Protein AF-A0A9C7Q315-F1 (afdb_monomer)

pLDDT: mean 71.83, std 25.6, range [23.14, 97.81]

Solvent-accessible surface area (backbone atoms only — not comparable to full-atom values): 19894 Å² total; per-residue (Å²): 140,85,83,85,82,83,85,88,81,89,79,89,80,84,90,80,88,84,82,83,90,82,90,81,81,88,80,91,87,87,81,89,87,86,82,91,87,84,87,80,92,77,86,82,84,85,83,89,80,77,95,71,74,85,73,77,80,81,62,91,74,61,76,76,52,57,70,55,80,81,82,86,52,66,70,62,51,31,54,49,42,17,53,48,45,19,49,50,46,38,67,81,42,75,76,52,78,62,36,54,53,52,9,46,51,53,23,54,50,47,51,55,40,49,74,73,65,51,40,34,48,63,55,38,30,55,54,39,16,62,68,36,63,83,56,90,39,90,90,68,86,55,53,37,54,58,53,22,48,49,53,50,50,53,53,48,51,52,50,54,56,66,59,42,78,82,49,86,87,76,79,90,61,81,78,67,78,60,77,58,50,75,65,40,50,50,52,41,54,52,21,71,73,39,75,66,47,31,52,54,48,49,36,32,44,60,70,59,54,48,55,70,36,42,54,37,44,42,54,40,46,74,55,24,35,42,78,38,81,91,76,75,42,80,40,78,75,68,45,52,74,64,63,47,50,53,45,66,74,65,35,98,76,65,44,47,71,85,36,68,62,38,36,49,54,49,59,70,70,44,75,84,51,66,68,62,44,46,53,47,50,53,49,49,21,66,57,63,33,56,69,52,46,51,47,38,62,75,74,59,42,58,70,54,55,43,40,47,53,53,43,47,38,56,53,63,72,53,77,81,89,126

Organism: NCBI:txid83374

Mean predicted aligned error: 19.43 Å

Foldseek 3Di:
DDDDDDDDDDDDDDDDDDDDDDDDDDDDDDDDDDDDDDDDDDDDDDDDDDPDDDDPPPPVPLLAFDFADQDPDLVVQLVVQLVVQQVVLCVVDPRDPLSNVLSNQLSVQLVVCSVVVNGTLVSQLVSQLVSCQPRDCPPSPDHSSRSSVVSSVVSVVVVVVVVCVVPDDDDPDPPQQDLDAPVLLVLLVVLLPDPVSVLVVLLCLLSVVDDQNSLLSNVLVLQQWDQPNVVSDTDRDPHDPVNVVLCVVQDPRSRQQPDPSNVVVLLVPADPDPVLVVVLLVSLCVSNPVVVSVVCVVVVVSSNVSSSSSSRSSCVSSDPDD

Radius of gyration: 27.09 Å; Cα contacts (8 Å, |Δi|>4): 263; chains: 1; bounding box: 62×69×70 Å

Nearest PDB structures (foldseek):
  8s5n-assembly1_M  TM=1.994E-01  e=1.932E+00  Homo sapiens
  8s52-assembly1_M  TM=1.895E-01  e=3.868E+00  Homo sapiens

Structure (mmCIF, N/CA/C/O backbone):
data_AF-A0A9C7Q315-F1
#
_entry.id   AF-A0A9C7Q315-F1
#
loop_
_atom_site.group_PDB
_atom_site.id
_atom_site.type_symbol
_atom_site.label_atom_id
_atom_site.label_alt_id
_atom_site.label_comp_id
_atom_site.label_asym_id
_atom_site.label_entity_id
_atom_site.label_seq_id
_atom_site.pdbx_PDB_ins_code
_atom_site.Cartn_x
_atom_site.Cartn_y
_atom_site.Cartn_z
_atom_site.occupancy
_atom_site.B_iso_or_equiv
_atom_site.auth_seq_id
_atom_site.auth_comp_id
_atom_site.auth_asym_id
_atom_site.auth_atom_id
_atom_site.pdbx_PDB_model_num
ATOM 1 N N . MET A 1 1 ? 5.007 7.106 -38.357 1.00 38.69 1 MET A N 1
ATOM 2 C CA . MET A 1 1 ? 5.320 5.682 -38.604 1.00 38.69 1 MET A CA 1
ATOM 3 C C . MET A 1 1 ? 6.782 5.544 -38.998 1.00 38.69 1 MET A C 1
ATOM 5 O O . MET A 1 1 ? 7.132 6.005 -40.080 1.00 38.69 1 MET A O 1
ATOM 9 N N . PRO A 1 2 ? 7.619 4.905 -38.172 1.00 28.80 2 PRO A N 1
ATOM 10 C CA . PRO A 1 2 ? 8.829 4.269 -38.668 1.00 28.80 2 PRO A CA 1
ATOM 11 C C . PRO A 1 2 ? 8.843 2.762 -38.378 1.00 28.80 2 PRO A C 1
ATOM 13 O O . PRO A 1 2 ? 8.383 2.282 -37.347 1.00 28.80 2 PRO A O 1
ATOM 16 N N . ARG A 1 3 ? 9.356 2.040 -39.373 1.00 25.14 3 ARG A N 1
ATOM 17 C CA . ARG A 1 3 ? 9.597 0.599 -39.428 1.00 25.14 3 ARG A CA 1
ATOM 18 C C . ARG A 1 3 ? 10.841 0.245 -38.614 1.00 25.14 3 ARG A C 1
ATOM 20 O O . ARG A 1 3 ? 11.873 0.889 -38.785 1.00 25.14 3 ARG A O 1
ATOM 27 N N . TRP A 1 4 ? 10.765 -0.821 -37.826 1.00 27.67 4 TRP A N 1
ATOM 28 C CA . TRP A 1 4 ? 11.938 -1.475 -37.251 1.00 27.67 4 TRP A CA 1
ATOM 29 C C . TRP A 1 4 ? 12.607 -2.357 -38.311 1.00 27.67 4 TRP A C 1
ATOM 31 O O . TRP A 1 4 ? 11.950 -3.165 -38.968 1.00 27.67 4 TRP A O 1
ATOM 41 N N . VAL A 1 5 ? 13.912 -2.163 -38.500 1.00 27.00 5 VAL A N 1
ATOM 42 C CA . VAL A 1 5 ? 14.776 -2.991 -39.348 1.00 27.00 5 VAL A CA 1
ATOM 43 C C . VAL A 1 5 ? 15.348 -4.102 -38.471 1.00 27.00 5 VAL A C 1
ATOM 45 O O . VAL A 1 5 ? 16.019 -3.823 -37.481 1.00 27.00 5 VAL A O 1
ATOM 48 N N . ALA A 1 6 ? 15.055 -5.353 -38.827 1.00 27.64 6 ALA A N 1
ATOM 49 C CA . ALA A 1 6 ? 15.580 -6.541 -38.166 1.00 27.64 6 ALA A CA 1
ATOM 50 C C . ALA A 1 6 ? 17.041 -6.787 -38.573 1.00 27.64 6 ALA A C 1
ATOM 52 O O . ALA A 1 6 ? 17.376 -6.786 -39.759 1.00 27.64 6 ALA A O 1
ATOM 53 N N . TRP A 1 7 ? 17.897 -7.023 -37.581 1.00 24.62 7 TRP A N 1
ATOM 54 C CA . TRP A 1 7 ? 19.261 -7.503 -37.770 1.00 24.62 7 TRP A CA 1
ATOM 55 C C . TRP A 1 7 ? 19.227 -9.038 -37.787 1.00 24.62 7 TRP A C 1
ATOM 57 O O . TRP A 1 7 ? 18.768 -9.657 -36.829 1.00 24.62 7 TRP A O 1
ATOM 67 N N . ILE A 1 8 ? 19.649 -9.648 -38.898 1.00 31.45 8 ILE A N 1
ATOM 68 C CA . ILE A 1 8 ? 19.722 -11.104 -39.082 1.00 31.45 8 ILE A CA 1
ATOM 69 C C . ILE A 1 8 ? 21.163 -11.540 -38.808 1.00 31.45 8 ILE A C 1
ATOM 71 O O . ILE A 1 8 ? 22.070 -11.173 -39.550 1.00 31.45 8 ILE A O 1
ATOM 75 N N . GLY A 1 9 ? 21.355 -12.354 -37.771 1.00 26.44 9 GLY A N 1
ATOM 76 C CA . GLY A 1 9 ? 22.552 -13.163 -37.555 1.00 26.44 9 GLY A CA 1
ATOM 77 C C . GLY A 1 9 ? 22.128 -14.625 -37.448 1.00 26.44 9 GLY A C 1
ATOM 78 O O . GLY A 1 9 ? 21.414 -14.991 -36.521 1.00 26.44 9 GLY A O 1
ATOM 79 N N . GLY A 1 10 ? 22.490 -15.419 -38.456 1.00 25.53 10 GLY A N 1
ATOM 80 C CA . GLY A 1 10 ? 22.048 -16.797 -38.647 1.00 25.53 10 GLY A CA 1
ATOM 81 C C . GLY A 1 10 ? 22.701 -17.818 -37.714 1.00 25.53 10 GLY A C 1
ATOM 82 O O . GLY A 1 10 ? 23.835 -17.659 -37.268 1.00 25.53 10 GLY A O 1
ATOM 83 N N . GLY A 1 11 ? 21.962 -18.902 -37.493 1.00 25.53 11 GLY A N 1
ATOM 84 C CA . GLY A 1 11 ? 22.386 -20.105 -36.788 1.00 25.53 11 GLY A CA 1
ATOM 85 C C . GLY A 1 11 ? 21.267 -21.139 -36.865 1.00 25.53 11 GLY A C 1
ATOM 86 O O . GLY A 1 11 ? 20.425 -21.219 -35.979 1.00 25.53 11 GLY A O 1
ATOM 87 N N . GLU A 1 12 ? 21.210 -21.855 -37.985 1.00 30.31 12 GLU A N 1
ATOM 88 C CA . GLU A 1 12 ? 20.257 -22.929 -38.264 1.00 30.31 12 GLU A CA 1
ATOM 89 C C . GLU A 1 12 ? 20.354 -24.050 -37.220 1.00 30.31 12 GLU A C 1
ATOM 91 O O . GLU A 1 12 ? 21.455 -24.500 -36.924 1.00 30.31 12 GLU A O 1
ATOM 96 N N . ASN A 1 13 ? 19.213 -24.547 -36.725 1.00 29.19 13 ASN A N 1
ATOM 97 C CA . ASN A 1 13 ? 19.039 -25.945 -36.313 1.00 29.19 13 ASN A CA 1
ATOM 98 C C . ASN A 1 13 ? 17.548 -26.338 -36.308 1.00 29.19 13 ASN A C 1
ATOM 100 O O . ASN A 1 13 ? 16.808 -26.127 -35.354 1.00 29.19 13 ASN A O 1
ATOM 104 N N . VAL A 1 14 ? 17.133 -26.864 -37.461 1.00 28.25 14 VAL A N 1
ATOM 105 C CA . VAL A 1 14 ? 16.254 -28.022 -37.710 1.00 28.25 14 VAL A CA 1
ATOM 106 C C . VAL A 1 14 ? 15.243 -28.432 -36.620 1.00 28.25 14 VAL A C 1
ATOM 108 O O . VAL A 1 14 ? 15.578 -28.962 -35.565 1.00 28.25 14 VAL A O 1
ATOM 111 N N . TRP A 1 15 ? 13.968 -28.335 -37.001 1.00 24.30 15 TRP A N 1
ATOM 112 C CA . TRP A 1 15 ? 12.784 -28.890 -36.343 1.00 24.30 15 TRP A CA 1
ATOM 113 C C . TRP A 1 15 ? 12.769 -30.428 -36.275 1.00 24.30 15 TRP A C 1
ATOM 115 O O . TRP A 1 15 ? 12.943 -31.090 -37.298 1.00 24.30 15 TRP A O 1
ATOM 125 N N . LYS A 1 16 ? 12.381 -30.987 -35.117 1.00 27.92 16 LYS A N 1
ATOM 126 C CA . LYS A 1 16 ? 11.634 -32.259 -35.007 1.00 27.92 16 LYS A CA 1
ATOM 127 C C . LYS A 1 16 ? 10.695 -32.241 -33.787 1.00 27.92 16 LYS A C 1
ATOM 129 O O . LYS A 1 16 ? 11.193 -32.127 -32.671 1.00 27.92 16 LYS A O 1
ATOM 134 N N . PRO A 1 17 ? 9.373 -32.428 -33.952 1.00 27.03 17 PRO A N 1
ATOM 135 C CA . PRO A 1 17 ? 8.488 -32.801 -32.856 1.00 27.03 17 PRO A CA 1
ATOM 136 C C . PRO A 1 17 ? 8.429 -34.332 -32.722 1.00 27.03 17 PRO A C 1
ATOM 138 O O . PRO A 1 17 ? 8.252 -35.045 -33.709 1.00 27.03 17 PRO A O 1
ATOM 141 N N . LEU A 1 18 ? 8.545 -34.843 -31.496 1.00 27.86 18 LEU A N 1
ATOM 142 C CA . LEU A 1 18 ? 8.201 -36.224 -31.154 1.00 27.86 18 LEU A CA 1
ATOM 143 C C . LEU A 1 18 ? 6.909 -36.219 -30.331 1.00 27.86 18 LEU A C 1
ATOM 145 O O . LEU A 1 18 ? 6.928 -35.998 -29.125 1.00 27.86 18 LEU A O 1
ATOM 149 N N . CYS A 1 19 ? 5.790 -36.505 -30.994 1.00 29.34 19 CYS A N 1
ATOM 150 C CA . CYS A 1 19 ? 4.693 -37.246 -30.373 1.00 29.34 19 CYS A CA 1
ATOM 151 C C . CYS A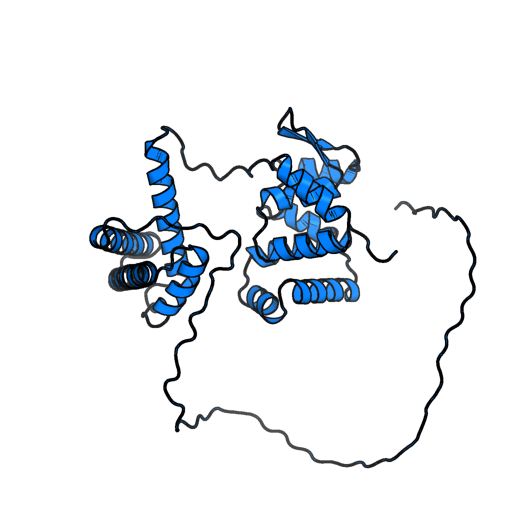 1 19 ? 4.923 -38.744 -30.616 1.00 29.34 19 CYS A C 1
ATOM 153 O O . CYS A 1 19 ? 5.451 -39.119 -31.667 1.00 29.34 19 CYS A O 1
ATOM 155 N N . PRO A 1 20 ? 4.372 -39.603 -29.749 1.00 33.69 20 PRO A N 1
ATOM 156 C CA . PRO A 1 20 ? 3.657 -40.753 -30.266 1.00 33.69 20 PRO A CA 1
ATOM 157 C C . PRO A 1 20 ? 2.197 -40.765 -29.817 1.00 33.69 20 PRO A C 1
ATOM 159 O O . PRO A 1 20 ? 1.829 -40.461 -28.685 1.00 33.69 20 PRO A O 1
ATOM 162 N N . LEU A 1 21 ? 1.391 -41.137 -30.803 1.00 29.50 21 LEU A N 1
ATOM 163 C CA . LEU A 1 21 ? -0.019 -41.477 -30.770 1.00 29.50 21 LEU A CA 1
ATOM 164 C C . LEU A 1 21 ? -0.350 -42.541 -29.715 1.00 29.50 21 LEU A C 1
ATOM 166 O O . LEU A 1 21 ? 0.406 -43.486 -29.505 1.00 29.50 21 LEU A O 1
ATOM 170 N N . GLY A 1 22 ? -1.568 -42.447 -29.186 1.00 24.98 22 GLY A N 1
ATOM 171 C CA . GLY A 1 22 ? -2.233 -43.499 -28.423 1.00 24.98 22 GLY A CA 1
ATOM 172 C C . GLY A 1 22 ? -3.749 -43.331 -28.463 1.00 24.98 22 GLY A C 1
ATOM 173 O O . GLY A 1 22 ? -4.378 -43.079 -27.444 1.00 24.98 22 GLY A O 1
ATOM 174 N N . ASN A 1 23 ? -4.327 -43.420 -29.663 1.00 27.55 23 ASN A N 1
ATOM 175 C CA . ASN A 1 23 ? -5.770 -43.518 -29.887 1.00 27.55 23 ASN A CA 1
ATOM 176 C C . ASN A 1 23 ? -6.312 -44.837 -29.305 1.00 27.55 23 ASN A C 1
ATOM 178 O O . ASN A 1 23 ? -5.834 -45.905 -29.678 1.00 27.55 23 ASN A O 1
ATOM 182 N N . SER A 1 24 ? -7.396 -44.783 -28.529 1.00 28.92 24 SER A N 1
ATOM 183 C CA . SER A 1 24 ? -8.399 -45.852 -28.530 1.00 28.92 24 SER A CA 1
ATOM 184 C C . SER A 1 24 ? -9.805 -45.275 -28.395 1.00 28.92 24 SER A C 1
ATOM 186 O O . SER A 1 24 ? -10.059 -44.314 -27.677 1.00 28.92 24 SER A O 1
ATOM 188 N N . GLN A 1 25 ? -10.699 -45.860 -29.179 1.00 29.91 25 GLN A N 1
ATOM 189 C CA . GLN A 1 25 ? -12.007 -45.376 -29.576 1.00 29.91 25 GLN A CA 1
ATOM 190 C C . GLN A 1 25 ? -13.149 -45.681 -28.588 1.00 29.91 25 GLN A C 1
ATOM 192 O O . GLN A 1 25 ? -13.173 -46.727 -27.956 1.00 29.91 25 GLN A O 1
ATOM 197 N N . ARG A 1 26 ? -14.174 -44.813 -28.676 1.00 27.69 26 ARG A N 1
ATOM 198 C CA . ARG A 1 26 ? -15.640 -45.065 -28.665 1.00 27.69 26 ARG A CA 1
ATOM 199 C C . ARG A 1 26 ? -16.298 -45.728 -27.442 1.00 27.69 26 ARG A C 1
ATOM 201 O O . ARG A 1 26 ? -16.206 -46.929 -27.241 1.00 27.69 26 ARG A O 1
ATOM 208 N N . SER A 1 27 ? -17.279 -45.022 -26.873 1.00 26.84 27 SER A N 1
ATOM 209 C CA . SER A 1 27 ? -18.726 -45.197 -27.170 1.00 26.84 27 SER A CA 1
ATOM 210 C C . SER A 1 27 ? -19.550 -44.171 -26.365 1.00 26.84 27 SER A C 1
ATOM 212 O O . SER A 1 27 ? -19.348 -43.992 -25.175 1.00 26.84 27 SER A O 1
ATOM 214 N N . LYS A 1 28 ? -20.264 -43.249 -27.026 1.00 29.39 28 LYS A N 1
ATOM 215 C CA . LYS A 1 28 ? -21.731 -43.242 -27.215 1.00 29.39 28 LYS A CA 1
ATOM 216 C C . LYS A 1 28 ? -22.549 -43.691 -25.993 1.00 29.39 28 LYS A C 1
ATOM 218 O O . LYS A 1 28 ? -22.773 -44.881 -25.833 1.00 29.39 28 LYS A O 1
ATOM 223 N N . LEU A 1 29 ? -23.161 -42.725 -25.303 1.00 28.03 29 LEU A N 1
ATOM 224 C CA . LEU A 1 29 ? -24.571 -42.785 -24.900 1.00 28.03 29 LEU A CA 1
ATOM 225 C C . LEU A 1 29 ? -25.125 -41.364 -24.719 1.00 28.03 29 LEU A C 1
ATOM 227 O O . LEU A 1 29 ? -24.545 -40.510 -24.060 1.00 28.03 29 LEU A O 1
ATOM 231 N N . SER A 1 30 ? -26.240 -41.129 -25.399 1.00 25.09 30 SER A N 1
ATOM 232 C CA . SER A 1 30 ? -27.069 -39.930 -25.379 1.00 25.09 30 SER A CA 1
ATOM 233 C C . SER A 1 30 ? -28.302 -40.242 -24.535 1.00 25.09 30 SER A C 1
ATOM 235 O O . SER A 1 30 ? -28.851 -41.332 -24.694 1.00 25.09 30 SER A O 1
ATOM 237 N N . ARG A 1 31 ? -28.767 -39.290 -23.714 1.00 28.80 31 ARG A N 1
ATOM 238 C CA . ARG A 1 31 ? -30.103 -38.654 -23.793 1.00 28.80 31 ARG A CA 1
ATOM 239 C C . ARG A 1 31 ? -30.535 -38.047 -22.446 1.00 28.80 31 ARG A C 1
ATOM 241 O O . ARG A 1 31 ? -30.593 -38.743 -21.448 1.00 28.80 31 ARG A O 1
ATOM 248 N N . HIS A 1 32 ? -30.930 -36.772 -22.536 1.00 24.61 32 HIS A N 1
ATOM 249 C CA . HIS A 1 32 ? -32.115 -36.131 -21.942 1.00 24.61 32 HIS A CA 1
ATOM 250 C C . HIS A 1 32 ? -32.355 -36.249 -20.426 1.00 24.61 32 HIS A C 1
ATOM 252 O O . HIS A 1 32 ? -32.760 -37.303 -19.957 1.00 24.61 32 HIS A O 1
ATOM 258 N N . PHE A 1 33 ? -32.363 -35.109 -19.721 1.00 23.14 33 PHE A N 1
ATOM 259 C CA . PHE A 1 33 ? -33.624 -34.554 -19.205 1.00 23.14 33 PHE A CA 1
ATOM 260 C C . PHE A 1 33 ? -33.505 -33.067 -18.833 1.00 23.14 33 PHE A C 1
ATOM 262 O O . PHE A 1 33 ? -32.448 -32.566 -18.467 1.00 23.14 33 PHE A O 1
ATOM 269 N N . VAL A 1 34 ? -34.634 -32.389 -19.013 1.00 24.88 34 VAL A N 1
ATOM 270 C CA . VAL A 1 34 ? -34.928 -30.957 -18.899 1.00 24.88 34 VAL A CA 1
ATOM 271 C C . VAL A 1 34 ? -35.244 -30.600 -17.442 1.00 24.88 34 VAL A C 1
ATOM 273 O O . VAL A 1 34 ? -35.811 -31.434 -16.740 1.00 24.88 34 VAL A O 1
ATOM 276 N N . GLY A 1 35 ? -34.979 -29.363 -17.000 1.00 23.36 35 GLY A N 1
ATOM 277 C CA . GLY A 1 35 ? -35.526 -28.890 -15.722 1.00 23.36 35 GLY A CA 1
ATOM 278 C C . GLY A 1 35 ? -35.065 -27.515 -15.242 1.00 23.36 35 GLY A C 1
ATOM 279 O O . GLY A 1 35 ? -34.239 -27.416 -14.347 1.00 23.36 35 GLY A O 1
ATOM 280 N N . PHE A 1 36 ? -35.650 -26.464 -15.813 1.00 23.50 36 PHE A N 1
ATOM 281 C CA . PHE A 1 36 ? -35.813 -25.132 -15.211 1.00 23.50 36 PHE A CA 1
ATOM 282 C C . PHE A 1 36 ? -36.375 -25.228 -13.773 1.00 23.50 36 PHE A C 1
ATOM 284 O O . PHE A 1 36 ? -37.351 -25.948 -13.589 1.00 23.50 36 PHE A O 1
ATOM 291 N N . CYS A 1 37 ? -35.874 -24.450 -12.801 1.00 23.41 37 CYS A N 1
ATOM 292 C CA . CYS A 1 37 ? -36.681 -23.429 -12.106 1.00 23.41 37 CYS A CA 1
ATOM 293 C C . CYS A 1 37 ? -35.874 -22.587 -11.100 1.00 23.41 37 CYS A C 1
ATOM 295 O O . CYS A 1 37 ? -34.851 -22.993 -10.560 1.00 23.41 37 CYS A O 1
ATOM 297 N N . SER A 1 38 ? -36.413 -21.394 -10.884 1.00 26.41 38 SER A N 1
ATOM 298 C CA . SER A 1 38 ? -35.927 -20.252 -10.124 1.00 26.41 38 SER A CA 1
ATOM 299 C C . SER A 1 38 ? -36.415 -20.261 -8.663 1.00 26.41 38 SER A C 1
ATOM 301 O O . SER A 1 38 ? -37.439 -20.861 -8.350 1.00 26.41 38 SER A O 1
ATOM 303 N N . HIS A 1 39 ? -35.732 -19.450 -7.848 1.00 27.11 39 HIS A N 1
ATOM 304 C CA . HIS A 1 39 ? -36.166 -18.783 -6.611 1.00 27.11 39 HIS A CA 1
ATOM 305 C C . HIS A 1 39 ? -36.096 -19.468 -5.228 1.00 27.11 39 HIS A C 1
ATOM 307 O O . HIS A 1 39 ? -36.729 -20.474 -4.946 1.00 27.11 39 HIS A O 1
ATOM 313 N N . ARG A 1 40 ? -35.491 -18.660 -4.334 1.00 25.33 40 ARG A N 1
ATOM 314 C CA . ARG A 1 40 ? -35.754 -18.422 -2.901 1.00 25.33 40 ARG A CA 1
ATOM 315 C C . ARG A 1 40 ? -35.144 -19.361 -1.854 1.00 25.33 40 ARG A C 1
ATOM 317 O O . ARG A 1 40 ? -35.510 -20.514 -1.699 1.00 25.33 40 ARG A O 1
ATOM 324 N N . CYS A 1 41 ? -34.271 -18.720 -1.072 1.00 25.92 41 CYS A N 1
ATOM 325 C CA . CYS A 1 41 ? -34.126 -18.762 0.380 1.00 25.92 41 CYS A CA 1
ATOM 326 C C . CYS A 1 41 ? -34.971 -19.797 1.135 1.00 25.92 41 CYS A C 1
ATOM 328 O O . CYS A 1 41 ? -36.186 -19.649 1.201 1.00 25.92 41 CYS A O 1
ATOM 330 N N . CYS A 1 42 ? -34.292 -20.693 1.852 1.00 23.92 42 CYS A N 1
ATOM 331 C CA . CYS A 1 42 ? -34.625 -21.056 3.229 1.00 23.92 42 CYS A CA 1
ATOM 332 C C . CYS A 1 42 ? -33.408 -21.729 3.884 1.00 23.92 42 CYS A C 1
ATOM 334 O O . CYS A 1 42 ? -32.893 -22.728 3.389 1.00 23.92 42 CYS A O 1
ATOM 336 N N . PHE A 1 43 ? -32.964 -21.155 5.003 1.00 24.78 43 PHE A N 1
ATOM 337 C CA . PHE A 1 43 ? -32.121 -21.811 6.004 1.00 24.78 43 PHE A CA 1
ATOM 338 C C . PHE A 1 43 ? -32.726 -23.157 6.436 1.00 24.78 43 PHE A C 1
ATOM 340 O O . PHE A 1 43 ? -33.951 -23.278 6.522 1.00 24.78 43 PHE A O 1
ATOM 347 N N . PRO A 1 44 ? -31.876 -24.078 6.908 1.00 26.91 44 PRO A N 1
ATOM 348 C CA . PRO A 1 44 ? -32.146 -24.678 8.202 1.00 26.91 44 PRO A CA 1
ATOM 349 C C . PRO A 1 44 ? -30.984 -24.442 9.171 1.00 26.91 44 PRO A C 1
ATOM 351 O O . PRO A 1 44 ? -29.828 -24.773 8.915 1.00 26.91 44 PRO A O 1
ATOM 354 N N . LEU A 1 45 ? -31.346 -23.846 10.306 1.00 29.58 45 LEU A N 1
ATOM 355 C CA . LEU A 1 45 ? -30.608 -23.882 11.562 1.00 29.58 45 LEU A CA 1
ATOM 356 C C . LEU A 1 45 ? -30.670 -25.291 12.175 1.00 29.58 45 LEU A C 1
ATOM 358 O O . LEU A 1 45 ? -31.646 -26.015 11.985 1.00 29.58 45 LEU A O 1
ATOM 362 N N . ASN A 1 46 ? -29.665 -25.562 13.013 1.00 24.95 46 ASN A N 1
ATOM 363 C CA . ASN A 1 46 ? -29.391 -26.744 13.840 1.00 24.95 46 ASN A CA 1
ATOM 364 C C . ASN A 1 46 ? -28.774 -27.950 13.108 1.00 24.95 46 ASN A C 1
ATOM 366 O O . ASN A 1 46 ? -29.337 -28.488 12.173 1.00 24.95 46 ASN A O 1
ATOM 370 N N . SER A 1 47 ? -27.645 -28.508 13.548 1.00 26.42 47 SER A N 1
ATOM 371 C CA . SER A 1 47 ? -27.127 -28.551 14.920 1.00 26.42 47 SER A CA 1
ATOM 372 C C . SER A 1 47 ? -25.672 -29.035 14.949 1.00 26.42 47 SER A C 1
ATOM 374 O O . SER A 1 47 ? -25.283 -29.897 14.170 1.00 26.42 47 SER A O 1
ATOM 376 N N . GLY A 1 48 ? -24.904 -28.504 15.905 1.00 27.84 48 GLY A N 1
ATOM 377 C CA . GLY A 1 48 ? -23.728 -29.170 16.461 1.00 27.84 48 GLY A CA 1
ATOM 378 C C . GLY A 1 48 ? -22.421 -29.005 15.692 1.00 27.84 48 GLY A C 1
ATOM 379 O O . GLY A 1 48 ? -21.953 -29.948 15.065 1.00 27.84 48 GLY A O 1
ATOM 380 N N . LEU A 1 49 ? -21.737 -27.871 15.873 1.00 25.67 49 LEU A N 1
ATOM 381 C CA . LEU A 1 49 ? -20.278 -27.903 15.844 1.00 25.67 49 LEU A CA 1
ATOM 382 C C . LEU A 1 49 ? -19.688 -27.069 16.981 1.00 25.67 49 LEU A C 1
ATOM 384 O O . LEU A 1 49 ? -19.823 -25.853 17.065 1.00 25.67 49 LEU A O 1
ATOM 388 N N . VAL A 1 50 ? -19.090 -27.833 17.885 1.00 27.36 50 VAL A N 1
ATOM 389 C CA . VAL A 1 50 ? -18.229 -27.490 19.009 1.00 27.36 50 VAL A CA 1
ATOM 390 C C . VAL A 1 50 ? -17.430 -26.202 18.791 1.00 27.36 50 VAL A C 1
ATOM 392 O O . VAL A 1 50 ? -16.750 -26.030 17.782 1.00 27.36 50 VAL A O 1
ATOM 395 N N . ILE A 1 51 ? -17.467 -25.346 1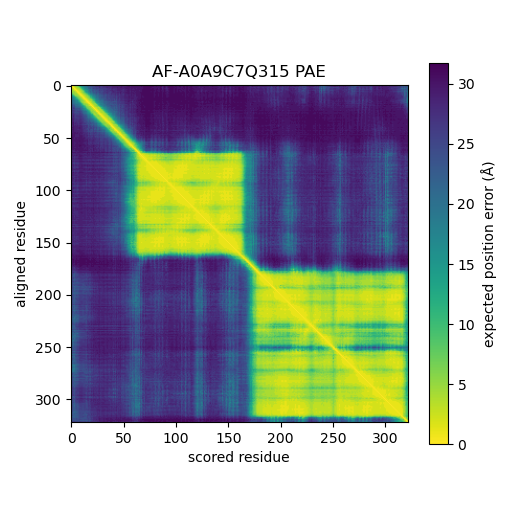9.815 1.00 32.84 51 ILE A N 1
ATOM 396 C CA . ILE A 1 51 ? -16.595 -24.191 20.041 1.00 32.84 51 ILE A CA 1
ATOM 397 C C . ILE A 1 51 ? -15.134 -24.666 19.979 1.00 32.84 51 ILE A C 1
ATOM 399 O O . ILE A 1 51 ? -14.571 -25.157 20.956 1.00 32.84 51 ILE A O 1
ATOM 403 N N . GLY A 1 52 ? -14.529 -24.563 18.799 1.00 24.62 52 GLY A N 1
ATOM 404 C CA . GLY A 1 52 ? -13.144 -24.926 18.533 1.00 24.62 52 GLY A CA 1
ATOM 405 C C . GLY A 1 52 ? -12.328 -23.680 18.228 1.00 24.62 52 GLY A C 1
ATOM 406 O O . GLY A 1 52 ? -12.383 -23.182 17.114 1.00 24.62 52 GLY A O 1
ATOM 407 N N . ARG A 1 53 ? -11.606 -23.189 19.245 1.00 28.58 53 ARG A N 1
ATOM 408 C CA . ARG A 1 53 ? -10.442 -22.277 19.205 1.00 28.58 53 ARG A CA 1
ATOM 409 C C . ARG A 1 53 ? -10.368 -21.337 17.989 1.00 28.58 53 ARG A C 1
ATOM 411 O O . ARG A 1 53 ? -9.924 -21.749 16.920 1.00 28.58 53 A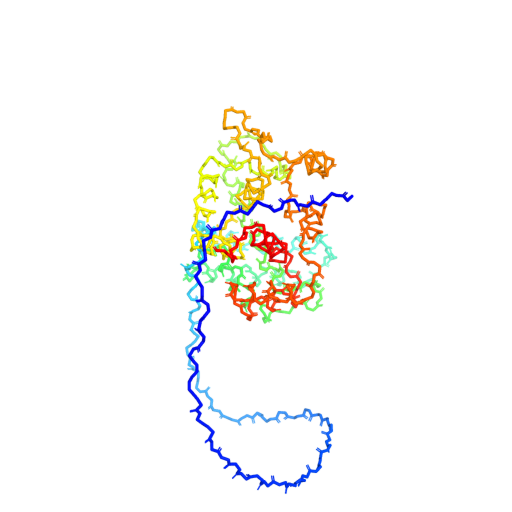RG A O 1
ATOM 418 N N . ARG A 1 54 ? -10.658 -20.043 18.210 1.00 31.59 54 ARG A N 1
ATOM 419 C CA . ARG A 1 54 ? -10.205 -18.945 17.334 1.00 31.59 54 ARG A CA 1
ATOM 420 C C . ARG A 1 54 ? -8.728 -19.183 17.005 1.00 31.59 54 ARG A C 1
ATOM 422 O O . ARG A 1 54 ? -7.880 -19.099 17.895 1.00 31.59 54 ARG A O 1
ATOM 429 N N . LYS A 1 55 ? -8.426 -19.557 15.759 1.00 28.44 55 LYS A N 1
ATOM 430 C CA . LYS A 1 55 ? -7.051 -19.557 15.263 1.00 28.44 55 LYS A CA 1
ATOM 431 C C . LYS A 1 55 ? -6.589 -18.109 15.357 1.00 28.44 55 LYS A C 1
ATOM 433 O O . LYS A 1 55 ? -7.193 -17.247 14.730 1.00 28.44 55 LYS A O 1
ATOM 438 N N . LYS A 1 56 ? -5.579 -17.854 16.192 1.00 32.34 56 LYS A N 1
ATOM 439 C CA . LYS A 1 56 ? -4.834 -16.596 16.161 1.00 32.34 56 LYS A CA 1
ATOM 440 C C . LYS A 1 56 ? -4.383 -16.399 14.717 1.00 32.34 56 LYS A C 1
ATOM 442 O O . LYS A 1 56 ? -3.673 -17.262 14.195 1.00 32.34 56 LYS A O 1
ATOM 447 N N . PHE A 1 57 ? -4.848 -15.337 14.071 1.00 32.16 57 PHE A N 1
ATOM 448 C CA . PHE A 1 57 ? -4.199 -14.865 12.861 1.00 32.16 57 PHE A CA 1
ATOM 449 C C . PHE A 1 57 ? -2.820 -14.402 13.311 1.00 32.16 57 PHE A C 1
ATOM 451 O O . PHE A 1 57 ? -2.697 -13.453 14.066 1.00 32.16 57 PHE A O 1
ATOM 458 N N . ASN A 1 58 ? -1.784 -15.165 12.972 1.00 31.78 58 ASN A N 1
ATOM 459 C CA . ASN A 1 58 ? -0.425 -14.755 13.280 1.00 31.78 58 ASN A CA 1
ATOM 460 C C . ASN A 1 58 ? 0.029 -13.861 12.129 1.00 31.78 58 ASN A C 1
ATOM 462 O O . ASN A 1 58 ? 0.532 -14.356 11.122 1.00 31.78 58 ASN A O 1
ATOM 466 N N . CYS A 1 59 ? -0.243 -12.564 12.253 1.00 36.78 59 CYS A N 1
ATOM 467 C CA . CYS A 1 59 ? 0.055 -11.559 11.234 1.00 36.78 59 CYS A CA 1
ATOM 468 C C . CYS A 1 59 ? 1.498 -11.019 11.346 1.00 36.78 59 CYS A C 1
ATOM 470 O O . CYS A 1 59 ? 1.865 -10.040 10.704 1.00 36.78 59 CYS A O 1
ATOM 472 N N . SER A 1 60 ? 2.359 -11.708 12.107 1.00 33.62 60 SER A N 1
ATOM 473 C CA . SER A 1 60 ? 3.747 -11.337 12.416 1.00 33.62 60 SER A CA 1
ATOM 474 C C . SER A 1 60 ? 4.725 -11.391 11.226 1.00 33.62 60 SER A C 1
ATOM 476 O O . SER A 1 60 ? 5.929 -11.514 11.434 1.00 33.62 60 SER A O 1
ATOM 478 N N . ALA A 1 61 ? 4.237 -11.389 9.985 1.00 33.69 61 ALA A N 1
ATOM 479 C CA . ALA A 1 61 ? 5.044 -11.581 8.779 1.00 33.69 61 ALA A CA 1
ATOM 480 C C . ALA A 1 61 ? 4.869 -10.476 7.720 1.00 33.69 61 ALA A C 1
ATOM 482 O O . ALA A 1 61 ? 5.383 -10.618 6.610 1.00 33.69 61 ALA A O 1
ATOM 483 N N . LEU A 1 62 ? 4.211 -9.360 8.052 1.00 38.19 62 LEU A N 1
ATOM 484 C CA . LEU A 1 62 ? 4.241 -8.153 7.223 1.00 38.19 62 LEU A CA 1
ATOM 485 C C . LEU A 1 62 ? 5.602 -7.463 7.409 1.00 38.19 62 LEU A C 1
ATOM 487 O O . LEU A 1 62 ? 5.824 -6.676 8.329 1.00 38.19 62 LEU A O 1
ATOM 491 N N . SER A 1 63 ? 6.558 -7.834 6.557 1.00 35.53 63 SER A N 1
ATOM 492 C CA . SER A 1 63 ? 7.930 -7.313 6.556 1.00 35.53 63 SER A CA 1
ATOM 493 C C . SER A 1 63 ? 7.931 -5.874 6.025 1.00 35.53 63 SER A C 1
ATOM 495 O O . SER A 1 63 ? 8.185 -5.641 4.849 1.00 35.53 63 SER A O 1
ATOM 497 N N . GLY A 1 64 ? 7.563 -4.934 6.896 1.00 44.28 64 GLY A N 1
ATOM 498 C CA . GLY A 1 64 ? 7.335 -3.514 6.597 1.00 44.28 64 GLY A CA 1
ATOM 499 C C . GLY A 1 64 ? 6.338 -2.836 7.549 1.00 44.28 64 GLY A C 1
ATOM 500 O O . GLY A 1 64 ? 6.195 -1.619 7.506 1.00 44.28 64 GLY A O 1
ATOM 501 N N . ASP A 1 65 ? 5.666 -3.600 8.419 1.00 57.06 65 ASP A N 1
ATOM 502 C CA . ASP A 1 65 ? 4.624 -3.081 9.307 1.00 57.06 65 ASP A CA 1
ATOM 503 C C . ASP A 1 65 ? 5.210 -2.242 10.462 1.00 57.06 65 ASP A C 1
ATOM 505 O O . ASP A 1 65 ? 6.033 -2.722 11.254 1.00 57.06 65 ASP A O 1
ATOM 509 N N . LEU A 1 66 ? 4.786 -0.976 10.551 1.00 76.19 66 LEU A N 1
ATOM 510 C CA . LEU A 1 66 ? 5.205 -0.024 11.578 1.00 76.19 66 LEU A CA 1
ATOM 511 C C . LEU A 1 66 ? 4.854 -0.575 12.965 1.00 76.19 66 LEU A C 1
ATOM 513 O O . LEU A 1 66 ? 3.685 -0.777 13.292 1.00 76.19 66 LEU A O 1
ATOM 517 N N . SER A 1 67 ? 5.868 -0.786 13.804 1.00 85.50 67 SER A N 1
ATOM 518 C CA . SER A 1 67 ? 5.661 -1.228 15.183 1.00 85.50 67 SER A CA 1
ATOM 519 C C . SER A 1 67 ? 5.430 -0.032 16.109 1.00 85.50 67 SER A C 1
ATOM 521 O O . SER A 1 67 ? 6.237 0.897 16.182 1.00 85.50 67 SER A O 1
ATOM 523 N N . LEU A 1 68 ? 4.313 -0.058 16.825 1.00 85.38 68 LEU A N 1
ATOM 524 C CA . LEU A 1 68 ? 3.916 0.937 17.804 1.00 85.38 68 LEU A CA 1
ATOM 525 C C . LEU A 1 68 ? 4.671 0.734 19.128 1.00 85.38 68 LEU A C 1
ATOM 527 O O . LEU A 1 68 ? 4.775 -0.389 19.625 1.00 85.38 68 LEU A O 1
ATOM 531 N N . PRO A 1 69 ? 5.109 1.813 19.799 1.00 87.06 69 PRO A N 1
ATOM 532 C CA . PRO A 1 69 ? 5.714 1.715 21.117 1.00 87.06 69 PRO A CA 1
ATOM 533 C C . PRO A 1 69 ? 4.698 1.205 22.138 1.00 87.06 69 PRO A C 1
ATOM 535 O O . PRO A 1 69 ? 3.483 1.373 21.989 1.00 87.06 69 PRO A O 1
ATOM 538 N N . ARG A 1 70 ? 5.208 0.614 23.219 1.00 86.81 70 ARG A N 1
ATOM 539 C CA . ARG A 1 70 ? 4.385 0.121 24.323 1.00 86.81 70 ARG A CA 1
ATOM 540 C C . ARG A 1 70 ? 3.547 1.248 24.934 1.00 86.81 70 ARG A C 1
ATOM 542 O O . ARG A 1 70 ? 4.073 2.313 25.265 1.00 86.81 70 ARG A O 1
ATOM 549 N N . VAL A 1 71 ? 2.266 0.971 25.169 1.00 89.31 71 VAL A N 1
ATOM 550 C CA . VAL A 1 71 ? 1.346 1.889 25.856 1.00 89.31 71 VAL A CA 1
ATOM 551 C C . VAL A 1 71 ? 1.845 2.147 27.283 1.00 89.31 71 VAL A C 1
ATOM 553 O O . VAL A 1 71 ? 1.932 1.227 28.097 1.00 89.31 71 VAL A O 1
ATOM 556 N N . LYS A 1 72 ? 2.193 3.404 27.592 1.00 88.00 72 LYS A N 1
ATOM 557 C CA . LYS A 1 72 ? 2.707 3.806 28.917 1.00 88.00 72 LYS A CA 1
ATOM 558 C C . LYS A 1 72 ? 1.589 3.988 29.942 1.00 88.00 72 LYS A C 1
ATOM 560 O O . LYS A 1 72 ? 1.719 3.530 31.073 1.00 88.00 72 LYS A O 1
ATOM 565 N N . ASN A 1 73 ? 0.503 4.654 29.543 1.00 92.44 73 ASN A N 1
ATOM 566 C CA . ASN A 1 73 ? -0.653 4.917 30.395 1.00 92.44 73 ASN A CA 1
ATOM 567 C C . ASN A 1 73 ? -1.953 4.529 29.668 1.00 92.44 73 ASN A C 1
ATOM 569 O O . ASN A 1 73 ? -2.496 5.338 28.913 1.00 92.44 73 ASN A O 1
ATOM 573 N N . PRO A 1 74 ? -2.470 3.304 29.889 1.00 92.56 74 PRO A N 1
ATOM 574 C CA . PRO A 1 74 ? -3.661 2.816 29.197 1.00 92.56 74 PRO A CA 1
ATOM 575 C C . PRO A 1 74 ? -4.900 3.694 29.396 1.00 92.56 74 PRO A C 1
ATOM 577 O O . PRO A 1 74 ? -5.678 3.858 28.468 1.00 92.56 74 PRO A O 1
ATOM 580 N N . LYS A 1 75 ? -5.089 4.304 30.575 1.00 94.75 75 LYS A N 1
ATOM 581 C CA . LYS A 1 75 ? -6.281 5.130 30.852 1.00 94.75 75 LYS A CA 1
ATOM 582 C C . LYS A 1 75 ? -6.279 6.445 30.075 1.00 94.75 75 LYS A C 1
ATOM 584 O O . LYS A 1 75 ? -7.311 6.848 29.539 1.00 94.75 75 LYS A O 1
ATOM 589 N N . GLU A 1 76 ? -5.126 7.106 30.022 1.00 92.81 76 GLU A N 1
ATOM 590 C CA . GLU A 1 76 ? -4.952 8.315 29.212 1.00 92.81 76 GLU A CA 1
ATOM 591 C C . GLU A 1 76 ? -5.086 7.990 27.727 1.00 92.81 76 GLU A C 1
ATOM 593 O O . GLU A 1 76 ? -5.761 8.713 26.999 1.00 92.81 76 GLU A O 1
ATOM 598 N N . GLU A 1 77 ? -4.504 6.873 27.286 1.00 93.00 77 GLU A N 1
ATOM 599 C CA . GLU A 1 77 ? -4.572 6.471 25.885 1.00 93.00 77 GLU A CA 1
ATOM 600 C C . GLU A 1 77 ? -5.989 6.090 25.449 1.00 93.00 77 GLU A C 1
ATOM 602 O O . GLU A 1 77 ? -6.424 6.506 24.378 1.00 93.00 77 GLU A O 1
ATOM 607 N N . HIS A 1 78 ? -6.738 5.391 26.310 1.00 97.25 78 HIS A N 1
ATOM 608 C CA . HIS A 1 78 ? -8.165 5.127 26.111 1.00 97.25 78 HIS A CA 1
ATOM 609 C C . HIS A 1 78 ? -8.943 6.427 25.892 1.00 97.25 78 HIS A C 1
ATOM 611 O O . HIS A 1 78 ? -9.603 6.601 24.867 1.00 97.25 78 HIS A O 1
ATOM 617 N N . SER A 1 79 ? -8.804 7.364 26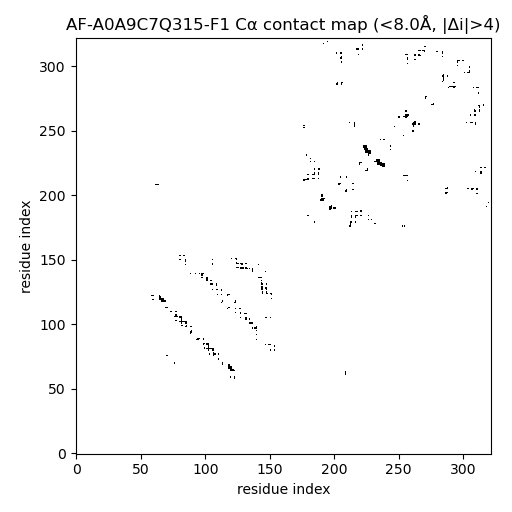.834 1.00 96.31 79 SER A N 1
ATOM 618 C CA . SER A 1 79 ? -9.554 8.623 26.833 1.00 96.31 79 SER A CA 1
ATOM 619 C C . SER A 1 79 ? -9.209 9.482 25.614 1.00 96.31 79 SER A C 1
ATOM 621 O O . SER A 1 79 ? -10.079 10.128 25.026 1.00 96.31 79 SER A O 1
ATOM 623 N N . TRP A 1 80 ? -7.938 9.474 25.206 1.00 96.31 80 TRP A N 1
ATOM 624 C CA . TRP A 1 80 ? -7.469 10.186 24.024 1.00 96.31 80 TRP A CA 1
ATOM 625 C C . TRP A 1 80 ? -8.028 9.588 22.725 1.00 96.31 80 TRP A C 1
ATOM 627 O O . TRP A 1 80 ? -8.550 10.348 21.912 1.00 96.31 80 TRP A O 1
ATOM 637 N N . ILE A 1 81 ? -8.012 8.260 22.538 1.00 96.81 81 ILE A N 1
ATOM 638 C CA . ILE A 1 81 ? -8.599 7.633 21.335 1.00 96.81 81 ILE A CA 1
ATOM 639 C C . ILE A 1 81 ? -10.105 7.879 21.291 1.00 96.81 81 ILE A C 1
ATOM 641 O O . ILE A 1 81 ? -10.626 8.308 20.263 1.00 96.81 81 ILE A O 1
ATOM 645 N N . GLN A 1 82 ? -10.800 7.669 22.412 1.00 97.44 82 GLN A N 1
ATOM 646 C CA . GLN A 1 82 ? -12.245 7.864 22.492 1.00 97.44 82 GLN A CA 1
ATOM 647 C C . GLN A 1 82 ? -12.642 9.287 22.091 1.00 97.44 82 GLN A C 1
ATOM 649 O O . GLN A 1 82 ? -13.527 9.477 21.254 1.00 97.44 82 GLN A O 1
ATOM 654 N N . SER A 1 83 ? -11.997 10.290 22.693 1.00 94.75 83 SER A N 1
ATOM 655 C CA . SER A 1 83 ? -12.301 11.695 22.413 1.00 94.75 83 SER A CA 1
ATOM 656 C C . SER A 1 83 ? -11.887 12.111 21.001 1.00 94.75 83 SER A C 1
ATOM 658 O O . SER A 1 83 ? -12.619 12.869 20.369 1.00 94.75 83 SER A O 1
ATOM 660 N N . SER A 1 84 ? -10.779 11.583 20.477 1.00 96.00 84 SER A N 1
ATOM 661 C CA . SER A 1 84 ? -10.295 11.897 19.128 1.00 96.00 84 SER A CA 1
ATOM 662 C C . SER A 1 84 ? -11.191 11.319 18.038 1.00 96.00 84 SER A C 1
ATOM 664 O O . SER A 1 84 ? -11.551 12.047 17.119 1.00 96.00 84 SER A O 1
ATOM 666 N N . ILE A 1 85 ? -11.622 10.060 18.168 1.00 96.50 85 ILE A N 1
ATOM 667 C CA . ILE A 1 85 ? -12.567 9.441 17.229 1.00 96.50 85 ILE A CA 1
ATOM 668 C C . ILE A 1 85 ? -13.912 10.151 17.270 1.00 96.50 85 ILE A C 1
ATOM 670 O O . ILE A 1 85 ? -14.446 10.498 16.223 1.00 96.50 85 ILE A O 1
ATOM 674 N N . ARG A 1 86 ? -14.442 10.422 18.469 1.00 96.19 86 ARG A N 1
ATOM 675 C CA . ARG A 1 86 ? -15.686 11.183 18.596 1.00 96.19 86 ARG A CA 1
ATOM 676 C C . ARG A 1 86 ? -15.569 12.543 17.912 1.00 96.19 86 ARG A C 1
ATOM 678 O O . ARG A 1 86 ? -16.458 12.901 17.155 1.00 96.19 86 ARG A O 1
ATOM 685 N N . ARG A 1 87 ? -14.500 13.292 18.194 1.00 92.94 87 ARG A N 1
ATOM 686 C CA . ARG A 1 87 ? -14.277 14.622 17.619 1.00 92.94 87 ARG A CA 1
ATOM 687 C C . ARG A 1 87 ? -14.191 14.561 16.100 1.00 92.94 87 ARG A C 1
ATOM 689 O O . ARG A 1 87 ? -14.867 15.337 15.450 1.00 92.94 87 ARG A O 1
ATOM 696 N N . TRP A 1 88 ? -13.425 13.620 15.556 1.00 96.06 88 TRP A N 1
ATOM 697 C CA . TRP A 1 88 ? -13.338 13.421 14.112 1.00 96.06 88 TRP A CA 1
ATOM 698 C C . TRP A 1 88 ? -14.714 13.134 13.493 1.00 96.06 88 TRP A C 1
ATOM 700 O O . TRP A 1 88 ? -15.082 13.765 12.508 1.00 96.06 88 TRP A O 1
ATOM 710 N N . LEU A 1 89 ? -15.505 12.243 14.101 1.00 91.25 89 LEU A N 1
ATOM 711 C CA . LEU A 1 89 ? -16.859 11.956 13.628 1.00 91.25 89 LEU A CA 1
ATOM 712 C C . LEU A 1 89 ? -17.791 13.184 13.745 1.00 91.25 89 LEU A C 1
ATOM 714 O O . LEU A 1 89 ? -18.609 13.436 12.869 1.00 91.25 89 LEU A O 1
ATOM 718 N N . ASP A 1 90 ? -17.671 13.958 14.825 1.00 91.44 90 ASP A N 1
ATOM 719 C CA . ASP A 1 90 ? -18.439 15.191 15.054 1.00 91.44 90 ASP A CA 1
ATOM 720 C C . ASP A 1 90 ? -18.011 16.350 14.122 1.00 91.44 90 ASP A C 1
ATOM 722 O O . ASP A 1 90 ? -18.766 17.310 13.978 1.00 91.44 90 ASP A O 1
ATOM 726 N N . GLU A 1 91 ? -16.804 16.303 13.546 1.00 91.06 91 GLU A N 1
ATOM 727 C CA . GLU A 1 91 ? -16.257 17.314 12.625 1.00 91.06 91 GLU A CA 1
ATOM 728 C C . GLU A 1 91 ? -16.599 17.005 11.160 1.00 91.06 91 GLU A C 1
ATOM 730 O O . GLU A 1 91 ? -17.006 17.902 10.422 1.00 91.06 91 GLU A O 1
ATOM 735 N N . GLU A 1 92 ? -16.447 15.747 10.740 1.00 84.50 92 GLU A N 1
ATOM 736 C CA . GLU A 1 92 ? -16.772 15.294 9.378 1.00 84.50 92 GLU A CA 1
ATOM 737 C C . GLU A 1 92 ? -18.285 15.171 9.148 1.00 84.50 92 GLU A C 1
ATOM 739 O O . GLU A 1 92 ? -18.791 15.395 8.045 1.00 84.50 92 GLU A O 1
ATOM 744 N N . TRP A 1 93 ? -19.031 14.841 10.202 1.00 87.31 93 TRP A N 1
ATOM 745 C CA . TRP A 1 93 ? -20.485 14.722 10.176 1.00 87.31 93 TRP A CA 1
ATOM 746 C C . TRP A 1 93 ? -21.120 15.641 11.222 1.00 87.31 93 TRP A C 1
ATOM 748 O O . TRP A 1 93 ? -20.466 16.445 11.873 1.00 87.31 93 TRP A O 1
ATOM 758 N N . GLN A 1 94 ? -22.442 15.579 11.373 1.00 85.50 94 GLN A N 1
ATOM 759 C CA . GLN A 1 94 ? -23.110 16.329 12.437 1.00 85.50 94 GLN A CA 1
ATOM 760 C C . GLN A 1 94 ? -22.903 15.631 13.787 1.00 85.50 94 GLN A C 1
ATOM 762 O O . GLN A 1 94 ? -22.947 14.402 13.820 1.00 85.50 94 GLN A O 1
ATOM 767 N N . PRO A 1 95 ? -22.753 16.370 14.903 1.00 91.12 95 PRO A N 1
ATOM 768 C CA . PRO A 1 95 ? -22.574 15.759 16.213 1.00 91.12 95 PRO A CA 1
ATOM 769 C C . PRO A 1 95 ? -23.712 14.812 16.594 1.00 91.12 95 PRO A C 1
ATOM 771 O O . PRO A 1 95 ? -24.885 15.197 16.598 1.00 91.12 95 PRO A O 1
ATOM 774 N N . GLN A 1 96 ? -23.361 13.580 16.964 1.00 89.38 96 GLN A N 1
ATOM 775 C CA . GLN A 1 96 ? -24.328 12.537 17.304 1.00 89.38 96 GLN A CA 1
ATOM 776 C C . GLN A 1 96 ? -23.911 11.725 18.530 1.00 89.38 96 GLN A C 1
ATOM 778 O O . GLN A 1 96 ? -22.736 11.513 18.822 1.00 89.38 96 GLN A O 1
ATOM 783 N N . SER A 1 97 ? -24.904 11.187 19.244 1.00 91.75 97 SER A N 1
ATOM 784 C CA . SER A 1 97 ? -24.667 10.348 20.427 1.00 91.75 97 SER A CA 1
ATOM 785 C C . SER A 1 97 ? -23.989 9.013 20.091 1.00 91.75 97 SER A C 1
ATOM 787 O O . SER A 1 97 ? -23.286 8.453 20.935 1.00 91.75 97 SER A O 1
ATOM 789 N N . VAL A 1 98 ? -24.154 8.513 18.860 1.00 94.12 98 VAL A N 1
ATOM 790 C CA . VAL A 1 98 ? -23.503 7.283 18.386 1.00 94.12 98 VAL A CA 1
ATOM 791 C C . VAL A 1 98 ? -21.981 7.442 18.289 1.00 94.12 98 VAL A C 1
ATOM 793 O O . VAL A 1 98 ? -21.256 6.500 18.601 1.00 94.12 98 VAL A O 1
ATOM 796 N N . HIS A 1 99 ? -21.474 8.643 17.991 1.00 95.12 99 HIS A N 1
ATOM 797 C CA . HIS A 1 99 ? -20.035 8.908 17.876 1.00 95.12 99 HIS A CA 1
ATOM 798 C C . HIS A 1 99 ? -19.294 8.678 19.197 1.00 95.12 99 HIS A C 1
ATOM 800 O O . HIS A 1 99 ? -18.189 8.137 19.212 1.00 95.12 99 HIS A O 1
ATOM 806 N N . GLN A 1 100 ? -19.926 9.019 20.327 1.00 94.69 100 GLN A N 1
ATOM 807 C CA . GLN A 1 100 ? -19.366 8.742 21.650 1.00 94.69 100 GLN A CA 1
ATOM 808 C C . GLN A 1 100 ? -19.212 7.236 21.896 1.00 94.69 100 GLN A C 1
ATOM 810 O O . GLN A 1 100 ? -18.173 6.808 22.402 1.00 94.69 100 GLN A O 1
ATOM 815 N N . LYS A 1 101 ? -20.227 6.443 21.525 1.00 95.69 101 LYS A N 1
ATOM 816 C CA . LYS A 1 101 ? -20.203 4.981 21.674 1.00 95.69 101 LYS A CA 1
ATOM 817 C C . LYS A 1 101 ? -19.152 4.347 20.767 1.00 95.69 101 LYS A C 1
ATOM 819 O O . LYS A 1 101 ? -18.407 3.486 21.218 1.00 95.69 101 LYS A O 1
ATOM 824 N N . ILE A 1 102 ? -19.051 4.806 19.518 1.00 96.56 102 ILE A N 1
ATOM 825 C CA . ILE A 1 102 ? -18.036 4.333 18.568 1.00 96.56 102 ILE A CA 1
ATOM 826 C C . ILE A 1 102 ? -16.629 4.618 19.097 1.00 96.56 102 ILE A C 1
ATOM 828 O O . ILE A 1 102 ? -15.795 3.716 19.121 1.00 96.56 102 ILE A O 1
ATOM 832 N N . GLY A 1 103 ? -16.373 5.839 19.579 1.00 96.81 103 GLY A N 1
ATOM 833 C CA . GLY A 1 103 ? -15.082 6.188 20.171 1.00 96.81 103 GLY A CA 1
ATOM 834 C C . GLY A 1 103 ? -14.735 5.320 21.386 1.00 96.81 103 GLY A C 1
ATOM 835 O O . GLY A 1 103 ? -13.597 4.873 21.521 1.00 96.81 103 GLY A O 1
ATOM 836 N N . GLU A 1 104 ? -15.710 5.040 22.256 1.00 97.50 104 GLU A N 1
ATOM 837 C CA . GLU A 1 104 ? -15.518 4.191 23.438 1.00 97.50 104 GLU A CA 1
ATOM 838 C C . GLU A 1 104 ? -15.186 2.740 23.067 1.00 97.50 104 GLU A C 1
ATOM 840 O O . GLU A 1 104 ? -14.247 2.152 23.614 1.00 97.50 104 GLU A O 1
ATOM 845 N N . GLU A 1 105 ? -15.924 2.168 22.116 1.00 97.81 105 GLU A N 1
ATOM 846 C CA . GLU A 1 105 ? -15.704 0.809 21.624 1.00 97.81 105 GLU A CA 1
ATOM 847 C C . GLU A 1 105 ? -14.351 0.677 20.916 1.00 97.81 105 GLU A C 1
ATOM 849 O O . GLU A 1 105 ? -13.610 -0.273 21.188 1.00 97.81 105 GLU A O 1
ATOM 854 N N . ALA A 1 106 ? -13.988 1.651 20.075 1.00 97.38 106 ALA A N 1
ATOM 855 C CA . ALA A 1 106 ? -12.699 1.690 19.389 1.00 97.38 106 ALA A CA 1
ATOM 856 C C . ALA A 1 106 ? -11.533 1.724 20.386 1.00 97.38 106 ALA A C 1
ATOM 858 O O . ALA A 1 106 ? -10.641 0.878 20.319 1.00 97.38 106 ALA A O 1
ATOM 859 N N . ALA A 1 107 ? -11.576 2.631 21.367 1.00 97.56 107 ALA A N 1
ATOM 860 C CA . ALA A 1 107 ? -10.544 2.749 22.396 1.00 97.56 107 ALA A CA 1
ATOM 861 C C . ALA A 1 107 ? -10.422 1.478 23.254 1.00 97.56 107 ALA A C 1
ATOM 863 O O . ALA A 1 107 ? -9.319 1.007 23.548 1.00 97.56 107 ALA A O 1
ATOM 864 N N . THR A 1 108 ? -11.558 0.891 23.637 1.00 97.38 108 THR A N 1
ATOM 865 C CA . THR A 1 108 ? -11.600 -0.315 24.473 1.00 97.38 108 THR A CA 1
ATOM 866 C C . THR A 1 108 ? -11.025 -1.528 23.746 1.00 97.38 108 THR A C 1
ATOM 868 O O . THR A 1 108 ? -10.263 -2.303 24.329 1.00 97.38 108 THR A O 1
ATOM 871 N N . ARG A 1 109 ? -11.383 -1.719 22.473 1.00 97.19 109 ARG A N 1
ATOM 872 C CA . ARG A 1 109 ? -10.907 -2.848 21.663 1.00 97.19 109 ARG A CA 1
ATOM 873 C C . ARG A 1 109 ? -9.443 -2.681 21.288 1.00 97.19 109 ARG A C 1
ATOM 875 O O . ARG A 1 109 ? -8.693 -3.638 21.443 1.00 97.19 109 ARG A O 1
ATOM 882 N N . TYR A 1 110 ? -9.022 -1.468 20.931 1.00 96.75 110 TYR A N 1
ATOM 883 C CA . TYR A 1 110 ? -7.615 -1.140 20.710 1.00 96.75 110 TYR A CA 1
ATOM 884 C C . TYR A 1 110 ? -6.742 -1.561 21.898 1.00 96.75 110 TYR A C 1
ATOM 886 O O . TYR A 1 110 ? -5.791 -2.319 21.723 1.00 96.75 110 TYR A O 1
ATOM 894 N N . LEU A 1 111 ? -7.086 -1.148 23.124 1.00 96.69 111 LEU A N 1
ATOM 895 C CA . LEU A 1 111 ? -6.274 -1.499 24.292 1.00 96.69 111 LEU A CA 1
ATOM 896 C C . LEU A 1 111 ? -6.235 -3.002 24.554 1.00 96.69 111 LEU A C 1
ATOM 898 O O . LEU A 1 111 ? -5.174 -3.523 24.883 1.00 96.69 111 LEU A O 1
ATOM 902 N N . LYS A 1 112 ? -7.347 -3.714 24.340 1.00 95.25 112 LYS A N 1
ATOM 903 C CA . LYS A 1 112 ? -7.366 -5.181 24.439 1.00 95.25 112 LYS A CA 1
ATOM 904 C C . LYS A 1 112 ? -6.433 -5.843 23.424 1.00 95.25 112 LYS A C 1
ATOM 906 O O . LYS A 1 112 ? -5.848 -6.872 23.744 1.00 95.25 112 LYS A O 1
ATOM 911 N N . LEU A 1 113 ? -6.297 -5.290 22.218 1.00 93.00 113 LEU A N 1
ATOM 912 C CA . LEU A 1 113 ? -5.352 -5.783 21.211 1.00 93.00 113 LEU A CA 1
ATOM 913 C C . LEU A 1 113 ? -3.904 -5.493 21.623 1.00 93.00 113 LEU A C 1
ATOM 915 O O . LEU A 1 113 ? -3.080 -6.407 21.628 1.00 93.00 113 LEU A O 1
ATOM 919 N N . ARG A 1 114 ? -3.616 -4.278 22.107 1.00 93.75 114 ARG A N 1
ATOM 920 C CA . ARG A 1 114 ? -2.290 -3.932 22.652 1.00 93.75 114 ARG A CA 1
ATOM 921 C C . ARG A 1 114 ? -1.900 -4.818 23.840 1.00 93.75 114 ARG A C 1
ATOM 923 O O . ARG A 1 114 ? -0.757 -5.244 23.947 1.00 93.75 114 ARG A O 1
ATOM 930 N N . GLU A 1 115 ? -2.848 -5.159 24.714 1.00 91.38 115 GLU A N 1
ATOM 931 C CA . GLU A 1 115 ? -2.633 -6.097 25.828 1.00 91.38 115 GLU A CA 1
ATOM 932 C C . GLU A 1 115 ? -2.348 -7.534 25.364 1.00 91.38 115 GLU A C 1
ATOM 934 O O . GLU A 1 115 ? -1.644 -8.274 26.054 1.00 91.38 115 GLU A O 1
ATOM 939 N N . ARG A 1 116 ? -2.867 -7.939 24.196 1.00 88.31 116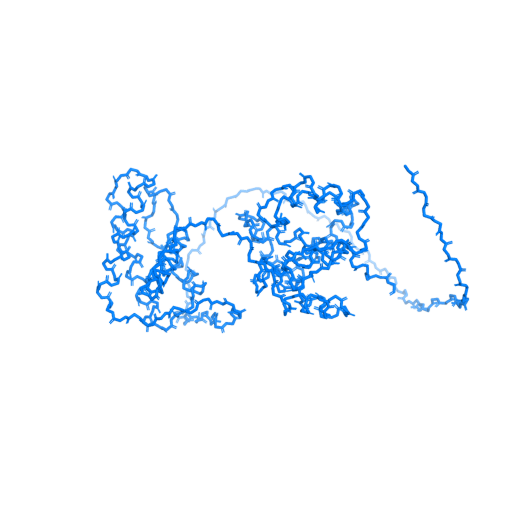 ARG A N 1
ATOM 940 C CA . ARG A 1 116 ? -2.582 -9.244 23.574 1.00 88.31 116 ARG A CA 1
ATOM 941 C C . ARG A 1 116 ? -1.215 -9.295 22.881 1.00 88.31 116 ARG A C 1
ATOM 943 O O . ARG A 1 116 ? -0.796 -10.392 22.515 1.00 88.31 116 ARG A O 1
ATOM 950 N N . GLY A 1 117 ? -0.525 -8.159 22.765 1.00 85.06 117 GLY A N 1
ATOM 951 C CA . GLY A 1 117 ? 0.776 -8.038 22.107 1.00 85.06 117 GLY A CA 1
ATOM 952 C C . GLY A 1 117 ? 0.698 -7.669 20.627 1.00 85.06 117 GLY A C 1
ATOM 953 O O . GLY A 1 117 ? 1.695 -7.818 19.928 1.00 85.06 117 GLY A O 1
ATOM 954 N N . GLU A 1 118 ? -0.456 -7.197 20.145 1.00 85.62 118 GLU A N 1
ATOM 955 C CA . GLU A 1 118 ? -0.558 -6.667 18.785 1.00 85.62 118 GLU A CA 1
ATOM 956 C C . GLU A 1 118 ? 0.036 -5.260 18.733 1.00 85.62 118 GLU A C 1
ATOM 958 O O . GLU A 1 118 ? -0.618 -4.268 19.058 1.00 85.62 118 GLU A O 1
ATOM 963 N N . ASP A 1 119 ? 1.311 -5.188 18.362 1.00 87.12 119 ASP A N 1
ATOM 964 C CA . ASP A 1 119 ? 2.079 -3.944 18.299 1.00 87.12 119 ASP A CA 1
ATOM 965 C C . ASP A 1 119 ? 2.311 -3.453 16.866 1.00 87.12 119 ASP A C 1
ATOM 967 O O . ASP A 1 119 ? 2.827 -2.357 16.679 1.00 87.12 119 ASP A O 1
ATOM 971 N N . HIS A 1 120 ? 1.936 -4.225 15.851 1.00 84.69 120 HIS A N 1
ATOM 972 C CA . HIS A 1 120 ? 2.122 -3.861 14.447 1.00 84.69 120 HIS A CA 1
ATOM 973 C C . HIS A 1 120 ? 0.876 -3.162 13.892 1.00 84.69 120 HIS A C 1
ATOM 975 O O . HIS A 1 120 ? -0.237 -3.646 14.092 1.00 84.69 120 HIS A O 1
ATOM 981 N N . LEU A 1 121 ? 1.042 -2.011 13.234 1.00 85.44 121 LEU A N 1
ATOM 982 C CA . LEU A 1 121 ? -0.058 -1.119 12.859 1.00 85.44 121 LEU A CA 1
ATOM 983 C C . LEU A 1 121 ? -1.038 -1.750 11.859 1.00 85.44 121 LEU A C 1
ATOM 985 O O . LEU A 1 121 ? -2.245 -1.679 12.070 1.00 85.44 121 LEU A O 1
ATOM 989 N N . GLY A 1 122 ? -0.546 -2.381 10.796 1.00 78.38 122 GLY A N 1
ATOM 990 C CA . GLY A 1 122 ? -1.369 -3.052 9.789 1.00 78.38 122 GLY A CA 1
ATOM 991 C C . GLY A 1 122 ? -2.152 -4.215 10.392 1.00 78.38 122 GLY A C 1
ATOM 992 O O . GLY A 1 122 ? -3.363 -4.328 10.201 1.00 78.38 122 GLY A O 1
ATOM 993 N N . SER A 1 123 ? -1.484 -5.025 11.213 1.00 82.00 123 SER A N 1
ATOM 994 C CA . SER A 1 123 ? -2.124 -6.112 11.971 1.00 82.00 123 SER A CA 1
ATOM 995 C C . SER A 1 123 ? -3.195 -5.580 12.934 1.00 82.00 123 SER A C 1
ATOM 997 O O . SER A 1 123 ? -4.307 -6.107 12.996 1.00 82.00 123 SER A O 1
ATOM 999 N N . LEU A 1 124 ? -2.899 -4.477 13.624 1.00 90.38 124 LEU A N 1
ATOM 1000 C CA . LEU A 1 124 ? -3.815 -3.804 14.538 1.00 90.38 124 LEU A CA 1
ATOM 1001 C C . LEU A 1 124 ? -5.059 -3.276 13.815 1.00 90.38 124 LEU A C 1
ATOM 1003 O O . LEU A 1 124 ? -6.157 -3.452 14.333 1.00 90.38 124 LEU A O 1
ATOM 1007 N N . VAL A 1 125 ? -4.918 -2.657 12.639 1.00 88.38 125 VAL A N 1
ATOM 1008 C CA . VAL A 1 125 ? -6.056 -2.182 11.830 1.00 88.38 125 VAL A CA 1
ATOM 1009 C C . VAL A 1 125 ? -6.977 -3.342 11.473 1.00 88.38 125 VAL A C 1
ATOM 1011 O O . VAL A 1 125 ? -8.189 -3.259 11.688 1.00 88.38 125 VAL A O 1
ATOM 1014 N N . LEU A 1 126 ? -6.407 -4.441 10.972 1.00 83.25 126 LEU A N 1
ATOM 1015 C CA . LEU A 1 126 ? -7.175 -5.621 10.589 1.00 83.25 126 LEU A CA 1
ATOM 1016 C C . LEU A 1 126 ? -7.909 -6.213 11.796 1.00 83.25 126 LEU A C 1
ATOM 1018 O O . LEU A 1 126 ? -9.129 -6.374 11.751 1.00 83.25 126 LEU A O 1
ATOM 1022 N N . GLU A 1 127 ? -7.214 -6.472 12.905 1.00 88.00 127 GLU A N 1
ATOM 1023 C CA . GLU A 1 127 ? -7.845 -7.045 14.098 1.00 88.00 127 GLU A CA 1
ATOM 1024 C C . GLU A 1 127 ? -8.865 -6.102 14.745 1.00 88.00 127 GLU A C 1
ATOM 1026 O O . GLU A 1 127 ? -9.925 -6.549 15.190 1.00 88.00 127 GLU A O 1
ATOM 1031 N N . LEU A 1 128 ? -8.594 -4.796 14.766 1.00 93.00 128 LEU A N 1
ATOM 1032 C CA . LEU A 1 128 ? -9.512 -3.805 15.316 1.00 93.00 128 LEU A CA 1
ATOM 1033 C C . LEU A 1 128 ? -10.783 -3.697 14.474 1.00 93.00 128 LEU A C 1
ATOM 1035 O O . LEU A 1 128 ? -11.871 -3.634 15.045 1.00 93.00 128 LEU A O 1
ATOM 1039 N N . SER A 1 129 ? -10.669 -3.738 13.144 1.00 90.19 129 SER A N 1
ATOM 1040 C CA . SER A 1 129 ? -11.831 -3.724 12.246 1.00 90.19 129 SER A CA 1
ATOM 1041 C C . SER A 1 129 ? -12.751 -4.931 12.470 1.00 90.19 129 SER A C 1
ATOM 1043 O O . SER A 1 129 ? -13.973 -4.776 12.506 1.00 90.19 129 SER A O 1
ATOM 1045 N N . LEU A 1 130 ? -12.174 -6.114 12.723 1.00 86.50 130 LEU A N 1
ATOM 1046 C CA . LEU A 1 130 ? -12.913 -7.337 13.048 1.00 86.50 130 LEU A CA 1
ATOM 1047 C C . LEU A 1 130 ? -13.552 -7.270 14.438 1.00 86.50 130 LEU A C 1
ATOM 1049 O O . LEU A 1 130 ? -14.696 -7.679 14.626 1.00 86.50 130 LEU A O 1
ATOM 1053 N N . GLU A 1 131 ? -12.837 -6.745 15.435 1.00 90.69 131 GLU A N 1
ATOM 1054 C CA . GLU A 1 131 ? -13.411 -6.539 16.765 1.00 90.69 131 GLU A CA 1
ATOM 1055 C C . GLU A 1 131 ? -14.585 -5.542 16.687 1.00 90.69 131 GLU A C 1
ATOM 1057 O O . GLU A 1 131 ? -15.606 -5.746 17.342 1.00 90.69 131 GLU A O 1
ATOM 1062 N N . LEU A 1 132 ? -14.494 -4.504 15.855 1.00 94.69 132 LEU A N 1
ATOM 1063 C CA . LEU A 1 132 ? -15.532 -3.484 15.697 1.00 94.69 132 LEU A CA 1
ATOM 1064 C C . LEU A 1 132 ? -16.741 -3.918 14.856 1.00 94.69 132 LEU A C 1
ATOM 1066 O O . LEU A 1 132 ? -17.752 -3.229 14.894 1.00 94.69 132 LEU A O 1
ATOM 1070 N N . GLU A 1 133 ? -16.706 -5.052 14.158 1.00 89.19 133 GLU A N 1
ATOM 1071 C CA . GLU A 1 133 ? -17.777 -5.489 13.240 1.00 89.19 133 GLU A CA 1
ATOM 1072 C C . GLU A 1 133 ? -19.164 -5.619 13.910 1.00 89.19 133 GLU A C 1
ATOM 1074 O O . GLU A 1 133 ? -20.198 -5.468 13.265 1.00 89.19 133 GLU A O 1
ATOM 1079 N N . ASN A 1 134 ? -19.200 -5.852 15.228 1.00 87.75 134 ASN A N 1
ATOM 1080 C CA . ASN A 1 134 ? -20.441 -5.962 16.008 1.00 87.75 134 ASN A CA 1
ATOM 1081 C C . ASN A 1 134 ? -20.912 -4.634 16.635 1.00 87.75 134 ASN A C 1
ATOM 1083 O O . ASN A 1 134 ? -21.857 -4.635 17.427 1.00 87.75 134 ASN A O 1
ATOM 1087 N N . VAL A 1 135 ? -20.241 -3.519 16.346 1.00 91.38 135 VAL A N 1
ATOM 1088 C CA . VAL A 1 135 ? -20.645 -2.182 16.798 1.00 91.38 135 VAL A CA 1
ATOM 1089 C C . VAL A 1 135 ? -21.713 -1.626 15.855 1.00 91.38 135 VAL A C 1
ATOM 1091 O O . VAL A 1 135 ? -21.692 -1.866 14.651 1.00 91.38 135 VAL A O 1
ATOM 1094 N N . ASP A 1 136 ? -22.682 -0.897 16.409 1.00 89.88 136 ASP A N 1
ATOM 1095 C CA . ASP A 1 136 ? -23.740 -0.272 15.617 1.00 89.88 136 ASP A CA 1
ATOM 1096 C C . ASP A 1 136 ? -23.252 1.044 14.995 1.00 89.88 136 ASP A C 1
ATOM 1098 O O . ASP A 1 136 ? -23.027 2.027 15.704 1.00 89.88 136 ASP A O 1
ATOM 1102 N N . PHE A 1 137 ? -23.099 1.051 13.669 1.00 90.00 137 PHE A N 1
ATOM 1103 C CA . PHE A 1 137 ? -22.662 2.211 12.885 1.00 90.00 137 PHE A CA 1
ATOM 1104 C C . PHE A 1 137 ? -23.779 2.867 12.065 1.00 90.00 137 PHE A C 1
ATOM 1106 O O . PHE A 1 137 ? -23.502 3.800 11.314 1.00 90.00 137 PHE A O 1
ATOM 1113 N N . LYS A 1 138 ? -25.032 2.398 12.171 1.00 86.00 138 LYS A N 1
ATOM 1114 C CA . LYS A 1 138 ? -26.117 2.776 11.241 1.00 86.00 138 LYS A CA 1
ATOM 1115 C C . LYS A 1 138 ? -26.288 4.283 11.043 1.00 86.00 138 LYS A C 1
ATOM 1117 O O . LYS A 1 138 ? -26.553 4.708 9.924 1.00 86.00 138 LYS A O 1
ATOM 1122 N N . ASP A 1 139 ? -26.099 5.061 12.104 1.00 85.44 139 ASP A N 1
ATOM 1123 C CA . ASP A 1 139 ? -26.308 6.514 12.097 1.00 85.44 139 ASP A CA 1
ATOM 1124 C C . ASP A 1 139 ? -25.003 7.321 11.908 1.00 85.44 139 ASP A C 1
ATOM 1126 O O . ASP A 1 139 ? -25.038 8.539 11.743 1.00 85.44 139 ASP A O 1
ATOM 1130 N N . ALA A 1 140 ? -23.846 6.648 11.894 1.00 82.50 140 ALA A N 1
ATOM 1131 C CA . ALA A 1 140 ? -22.520 7.274 11.863 1.00 82.50 140 ALA A CA 1
ATOM 1132 C C . ALA A 1 140 ? -21.922 7.430 10.454 1.00 82.50 140 ALA A C 1
ATOM 1134 O O . ALA A 1 140 ? -20.854 8.013 10.319 1.00 82.50 140 ALA A O 1
ATOM 1135 N N . PHE A 1 141 ? -22.579 6.901 9.413 1.00 85.56 141 PHE A N 1
ATOM 1136 C CA . PHE A 1 141 ? -22.142 6.983 8.006 1.00 85.56 141 PHE A CA 1
ATOM 1137 C C . PHE A 1 141 ? -20.727 6.439 7.713 1.00 85.56 141 PHE A C 1
ATOM 1139 O O . PHE A 1 141 ? -20.166 6.709 6.652 1.00 85.56 141 PHE A O 1
ATOM 1146 N N . VAL A 1 142 ? -20.176 5.632 8.621 1.00 87.50 142 VAL A N 1
ATOM 1147 C CA . VAL A 1 142 ? -18.869 4.968 8.512 1.00 87.50 142 VAL A CA 1
ATOM 1148 C C . VAL A 1 142 ? -19.010 3.478 8.807 1.00 87.50 142 VAL A C 1
ATOM 1150 O O . VAL A 1 142 ? -20.039 3.036 9.314 1.00 87.50 142 VAL A O 1
ATOM 1153 N N . ASP A 1 143 ? -17.972 2.697 8.520 1.00 88.06 143 ASP A N 1
ATOM 1154 C CA . ASP A 1 143 ? -17.892 1.282 8.887 1.00 88.06 143 ASP A CA 1
ATOM 1155 C C . ASP A 1 143 ? -16.735 0.991 9.860 1.00 88.06 143 ASP A C 1
ATOM 1157 O O . ASP A 1 143 ? -15.939 1.867 10.223 1.00 88.06 143 ASP A O 1
ATOM 1161 N N . SER A 1 144 ? -16.650 -0.264 10.310 1.00 85.75 144 SER A N 1
ATOM 1162 C CA . SER A 1 144 ? -15.637 -0.712 11.269 1.00 85.75 144 SER A CA 1
ATOM 1163 C C . SER A 1 144 ? -14.207 -0.542 10.753 1.00 85.75 144 SER A C 1
ATOM 1165 O O . SER A 1 144 ? -13.310 -0.224 11.536 1.00 85.75 144 SER A O 1
ATOM 1167 N N . PHE A 1 145 ? -13.989 -0.722 9.449 1.00 85.44 145 PHE A N 1
ATOM 1168 C CA . PHE A 1 145 ? -12.677 -0.581 8.824 1.00 85.44 145 PHE A CA 1
ATOM 1169 C C . PHE A 1 145 ? -12.248 0.885 8.747 1.00 85.44 145 PHE A C 1
ATOM 1171 O O . PHE A 1 145 ? -11.115 1.214 9.090 1.00 85.44 145 PHE A O 1
ATOM 1178 N N . THR A 1 146 ? -13.168 1.783 8.399 1.00 85.75 146 THR A N 1
ATOM 1179 C CA . THR A 1 146 ? -12.932 3.231 8.370 1.00 85.75 146 THR A CA 1
ATOM 1180 C C . THR A 1 146 ? -12.522 3.742 9.750 1.00 85.75 146 THR A C 1
ATOM 1182 O O . THR A 1 146 ? -11.542 4.475 9.878 1.00 85.75 146 THR A O 1
ATOM 1185 N N . VAL A 1 147 ? -13.216 3.307 10.807 1.00 90.88 147 VAL A N 1
ATOM 1186 C CA . VAL A 1 147 ? -12.863 3.687 12.183 1.00 90.88 147 VAL A CA 1
ATOM 1187 C C . VAL A 1 147 ? -11.516 3.094 12.598 1.00 90.88 147 VAL A C 1
ATOM 1189 O O . VAL A 1 147 ? -10.713 3.794 13.212 1.00 90.88 147 VAL A O 1
ATOM 1192 N N . ALA A 1 148 ? -11.227 1.838 12.245 1.00 90.19 148 ALA A N 1
ATOM 1193 C CA . ALA A 1 148 ? -9.937 1.215 12.544 1.00 90.19 148 ALA A CA 1
ATOM 1194 C C . ALA A 1 148 ? -8.764 1.931 11.846 1.00 90.19 148 ALA A C 1
ATOM 1196 O O . ALA A 1 148 ? -7.747 2.200 12.487 1.00 90.19 148 ALA A O 1
ATOM 1197 N N . ASN A 1 149 ? -8.930 2.316 10.578 1.00 88.44 149 ASN A N 1
ATOM 1198 C CA . ASN A 1 149 ? -7.957 3.129 9.846 1.00 88.44 149 ASN A CA 1
ATOM 1199 C C . ASN A 1 149 ? -7.751 4.490 10.503 1.00 88.44 149 ASN A C 1
ATOM 1201 O O . ASN A 1 149 ? -6.610 4.895 10.707 1.00 88.44 149 ASN A O 1
ATOM 1205 N N . LYS A 1 150 ? -8.829 5.168 10.918 1.00 93.81 150 LYS A N 1
ATOM 1206 C CA . LYS A 1 150 ? -8.686 6.440 11.631 1.00 93.81 150 LYS A CA 1
ATOM 1207 C C . LYS A 1 150 ? -7.929 6.271 12.950 1.00 93.81 150 LYS A C 1
ATOM 1209 O O . LYS A 1 150 ? -7.107 7.116 13.289 1.00 93.81 150 LYS A O 1
ATOM 1214 N N . VAL A 1 151 ? -8.157 5.188 13.699 1.00 92.81 151 VAL A N 1
ATOM 1215 C CA . VAL A 1 151 ? -7.361 4.899 14.906 1.00 92.81 151 VAL A CA 1
ATOM 1216 C C . VAL A 1 151 ? -5.876 4.761 14.556 1.00 92.81 151 VAL A C 1
ATOM 1218 O O . VAL A 1 151 ? -5.041 5.311 15.271 1.00 92.81 151 VAL A O 1
ATOM 1221 N N . ALA A 1 152 ? -5.532 4.092 13.455 1.00 89.06 152 ALA A N 1
ATOM 1222 C CA . ALA A 1 152 ? -4.149 4.002 12.995 1.00 89.06 152 ALA A CA 1
ATOM 1223 C C . ALA A 1 152 ? -3.559 5.362 12.592 1.00 89.06 152 ALA A C 1
ATOM 1225 O O . ALA A 1 152 ? -2.440 5.669 13.001 1.00 89.06 152 ALA A O 1
ATOM 1226 N N . GLU A 1 153 ? -4.310 6.197 11.871 1.00 87.19 153 GLU A N 1
ATOM 1227 C CA . GLU A 1 153 ? -3.915 7.576 11.548 1.00 87.19 153 GLU A CA 1
ATOM 1228 C C . GLU A 1 153 ? -3.601 8.380 12.813 1.00 87.19 153 GLU A C 1
ATOM 1230 O O . GLU A 1 153 ? -2.510 8.932 12.929 1.00 87.19 153 GLU A O 1
ATOM 1235 N N . LEU A 1 154 ? -4.494 8.360 13.808 1.00 92.12 154 LEU A N 1
ATOM 1236 C CA . LEU A 1 154 ? -4.289 9.048 15.086 1.00 92.12 154 LEU A CA 1
ATOM 1237 C C . LEU A 1 154 ? -3.021 8.557 15.800 1.00 92.12 154 LEU A C 1
ATOM 1239 O O . LEU A 1 154 ? -2.263 9.346 16.367 1.00 92.12 154 LEU A O 1
ATOM 1243 N N . LEU A 1 155 ? -2.777 7.244 15.808 1.00 91.62 155 LEU A N 1
ATOM 1244 C CA . LEU A 1 155 ? -1.586 6.663 16.433 1.00 91.62 155 LEU A CA 1
ATOM 1245 C C . LEU A 1 155 ? -0.305 7.086 15.709 1.00 91.62 155 LEU A C 1
ATOM 1247 O O . LEU A 1 155 ? 0.698 7.364 16.368 1.00 91.62 155 LEU A O 1
ATOM 1251 N N . MET A 1 156 ? -0.343 7.176 14.379 1.00 86.50 156 MET A N 1
ATOM 1252 C CA . MET A 1 156 ? 0.762 7.705 13.583 1.00 86.50 156 MET A CA 1
ATOM 1253 C C . MET A 1 156 ? 0.991 9.194 13.854 1.00 86.50 156 MET A C 1
ATOM 1255 O O . MET A 1 156 ? 2.131 9.587 14.085 1.00 86.50 156 MET A O 1
ATOM 1259 N N . GLU A 1 157 ? -0.062 10.012 13.913 1.00 83.88 157 GLU A N 1
ATOM 1260 C CA . GLU A 1 157 ? 0.033 11.428 14.295 1.00 83.88 157 GLU A CA 1
ATOM 1261 C C . GLU A 1 157 ? 0.707 11.579 15.661 1.00 83.88 157 GLU A C 1
ATOM 1263 O O . GLU A 1 157 ? 1.701 12.292 15.795 1.00 83.88 157 GLU A O 1
ATOM 1268 N N . LYS A 1 158 ? 0.253 10.817 16.662 1.00 85.44 158 LYS A N 1
ATOM 1269 C CA . LYS A 1 158 ? 0.843 10.807 18.006 1.00 85.44 158 LYS A CA 1
ATOM 1270 C C . LYS A 1 158 ? 2.315 10.391 17.994 1.00 85.44 158 LYS A C 1
ATOM 1272 O O . LYS A 1 158 ? 3.118 10.940 18.752 1.00 85.44 158 LYS A O 1
ATOM 1277 N N . LEU A 1 159 ? 2.685 9.420 17.158 1.00 83.12 159 LEU A N 1
ATOM 1278 C CA . LEU A 1 159 ? 4.076 9.004 16.992 1.00 83.12 159 LEU A CA 1
ATOM 1279 C C . LEU A 1 159 ? 4.932 10.131 16.418 1.00 83.12 159 LEU A C 1
ATOM 1281 O O . LEU A 1 159 ? 5.988 10.434 16.978 1.00 83.12 159 LEU A O 1
ATOM 1285 N N . LEU A 1 160 ? 4.447 10.789 15.368 1.00 75.69 160 LEU A N 1
ATOM 1286 C CA . LEU A 1 160 ? 5.120 11.919 14.735 1.00 75.69 160 LEU A CA 1
ATOM 1287 C C . LEU A 1 160 ? 5.261 13.098 15.707 1.00 75.69 160 LEU A C 1
ATOM 1289 O O . LEU A 1 160 ? 6.355 13.635 15.857 1.00 75.69 160 LEU A O 1
ATOM 1293 N N . GLU A 1 161 ? 4.208 13.444 16.449 1.00 72.00 161 GLU A N 1
ATOM 1294 C CA . GLU A 1 161 ? 4.234 14.483 17.486 1.00 72.00 161 GLU A CA 1
ATOM 1295 C C . GLU A 1 161 ? 5.211 14.161 18.622 1.00 72.00 161 GLU A C 1
ATOM 1297 O O . GLU A 1 161 ? 5.890 15.049 19.144 1.00 72.00 161 GLU A O 1
ATOM 1302 N N . SER A 1 162 ? 5.306 12.885 19.008 1.00 63.22 162 SER A N 1
ATOM 1303 C CA . SER A 1 162 ? 6.246 12.442 20.038 1.00 63.22 162 SER A CA 1
ATOM 1304 C C . SER A 1 162 ? 7.705 12.481 19.572 1.00 63.22 162 SER A C 1
ATOM 1306 O O . SER A 1 162 ? 8.578 12.741 20.397 1.00 63.22 162 SER A O 1
ATOM 1308 N N . GLY A 1 163 ? 7.959 12.311 18.268 1.00 47.06 163 GLY A N 1
ATOM 1309 C CA . GLY A 1 163 ? 9.269 12.528 17.643 1.00 47.06 163 GLY A CA 1
ATOM 1310 C C . GLY A 1 163 ? 9.609 14.008 17.416 1.00 47.06 163 GLY A C 1
ATOM 1311 O O . GLY A 1 163 ? 10.778 14.381 17.389 1.00 47.06 163 GLY A O 1
ATOM 1312 N N . ASN A 1 164 ? 8.599 14.879 17.326 1.00 38.56 164 ASN 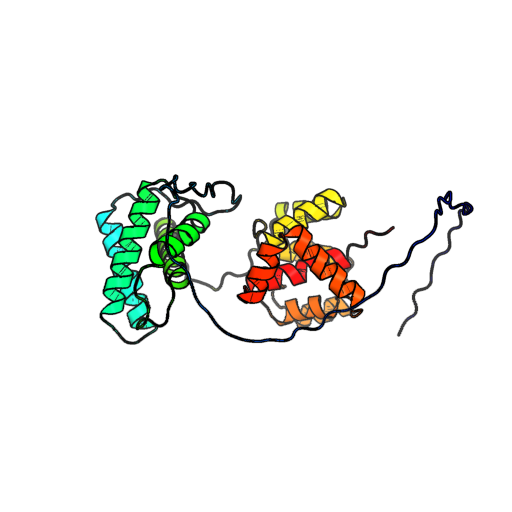A N 1
ATOM 1313 C CA . ASN A 1 164 ? 8.762 16.314 17.067 1.00 38.56 164 ASN A CA 1
ATOM 1314 C C . ASN A 1 164 ? 9.181 17.132 18.307 1.00 38.56 164 ASN A C 1
ATOM 1316 O O . ASN A 1 164 ? 9.483 18.319 18.199 1.00 38.56 164 ASN A O 1
ATOM 1320 N N . LYS A 1 165 ? 9.218 16.531 19.507 1.00 39.53 165 LYS A N 1
ATOM 1321 C CA . LYS A 1 165 ? 9.730 17.214 20.713 1.00 39.53 165 LYS A CA 1
ATOM 1322 C C . LYS A 1 165 ? 11.255 17.368 20.727 1.00 39.53 165 LYS A C 1
ATOM 1324 O O . LYS A 1 165 ? 11.747 18.194 21.491 1.00 39.53 165 LYS A O 1
ATOM 1329 N N . ASP A 1 166 ? 11.964 16.669 19.838 1.00 37.94 166 ASP A N 1
ATOM 1330 C CA . ASP A 1 166 ? 13.419 16.776 19.680 1.00 37.94 166 ASP A CA 1
ATOM 1331 C C . ASP A 1 166 ? 13.849 17.610 18.458 1.00 37.94 166 ASP A C 1
ATOM 1333 O O . ASP A 1 166 ? 15.040 17.804 18.225 1.00 37.94 166 ASP A O 1
ATOM 1337 N N . SER A 1 167 ? 12.915 18.167 17.679 1.00 32.34 167 SER A N 1
ATOM 1338 C CA . SER A 1 167 ? 13.269 19.088 16.593 1.00 32.34 167 SER A CA 1
ATOM 1339 C C . SER A 1 167 ? 12.126 20.046 16.270 1.00 32.34 167 SER A C 1
ATOM 1341 O O . SER A 1 167 ? 11.056 19.671 15.815 1.00 32.34 167 SER A O 1
ATOM 1343 N N . ALA A 1 168 ? 12.360 21.327 16.539 1.00 30.56 168 ALA A N 1
ATOM 1344 C CA . ALA A 1 168 ? 11.443 22.391 16.183 1.00 30.56 168 ALA A CA 1
ATOM 1345 C C . ALA A 1 168 ? 11.322 22.538 14.655 1.00 30.56 168 ALA A C 1
ATOM 1347 O O . ALA A 1 168 ? 12.326 22.536 13.942 1.00 30.56 168 ALA A O 1
ATOM 1348 N N . THR A 1 169 ? 10.106 22.875 14.213 1.00 32.06 169 THR A N 1
ATOM 1349 C CA . THR A 1 169 ? 9.717 23.390 12.882 1.00 32.06 169 THR A CA 1
ATOM 1350 C C . THR A 1 169 ? 9.444 22.334 11.806 1.00 32.06 169 THR A C 1
ATOM 1352 O O . THR A 1 169 ? 10.346 21.834 11.146 1.00 32.06 169 THR A O 1
ATOM 1355 N N . GLY A 1 170 ? 8.159 22.094 11.537 1.00 28.20 170 GLY A N 1
ATOM 1356 C CA . GLY A 1 170 ? 7.715 21.348 10.365 1.00 28.20 170 GLY A CA 1
ATOM 1357 C C . GLY A 1 170 ? 6.197 21.322 10.268 1.00 28.20 170 GLY A C 1
ATOM 1358 O O . GLY A 1 170 ? 5.557 20.429 10.808 1.00 28.20 170 GLY A O 1
ATOM 1359 N N . SER A 1 171 ? 5.624 22.320 9.593 1.00 30.16 171 SER A N 1
ATOM 1360 C CA . SER A 1 171 ? 4.285 22.225 9.001 1.00 30.16 171 SER A CA 1
ATOM 1361 C C . SER A 1 171 ? 4.173 20.896 8.250 1.00 30.16 171 SER A C 1
ATOM 1363 O O . SER A 1 171 ? 5.115 20.542 7.540 1.00 30.16 171 SER A O 1
ATOM 1365 N N . ILE A 1 172 ? 3.043 20.190 8.364 1.00 34.12 172 ILE A N 1
ATOM 1366 C CA . ILE A 1 172 ? 2.733 19.039 7.506 1.00 34.12 172 ILE A CA 1
ATOM 1367 C C . ILE A 1 172 ? 2.680 19.562 6.068 1.00 34.12 172 ILE A C 1
ATOM 1369 O O . ILE A 1 172 ? 1.691 20.127 5.609 1.00 34.12 172 ILE A O 1
ATOM 1373 N N . SER A 1 173 ? 3.814 19.463 5.385 1.00 30.94 173 SER A N 1
ATOM 1374 C CA . SER A 1 173 ? 3.882 19.509 3.939 1.00 30.94 173 SER A CA 1
ATOM 1375 C C . SER A 1 173 ? 3.387 18.152 3.473 1.00 30.94 173 SER A C 1
ATOM 1377 O O . SER A 1 173 ? 3.909 17.136 3.934 1.00 30.94 173 SER A O 1
ATOM 1379 N N . LEU A 1 174 ? 2.422 18.147 2.547 1.00 34.38 174 LEU A N 1
ATOM 1380 C CA . LEU A 1 174 ? 2.270 17.096 1.535 1.00 34.38 174 LEU A CA 1
ATOM 1381 C C . LEU A 1 174 ? 3.646 16.463 1.308 1.00 34.38 174 LEU A C 1
ATOM 1383 O O . LEU A 1 174 ? 4.576 17.190 0.930 1.00 34.38 174 LEU A O 1
ATOM 1387 N N . GLN A 1 175 ? 3.812 15.186 1.671 1.00 38.31 175 GLN A N 1
ATOM 1388 C CA . GLN A 1 175 ? 5.108 14.529 1.572 1.00 38.31 175 GLN A CA 1
ATOM 1389 C C . GLN A 1 175 ? 5.556 14.632 0.119 1.00 38.31 175 GLN A C 1
ATOM 1391 O O . GLN A 1 175 ? 4.993 14.018 -0.783 1.00 38.31 175 GLN A O 1
ATOM 1396 N N . ARG A 1 176 ? 6.563 15.477 -0.105 1.00 40.44 176 ARG A N 1
ATOM 1397 C CA . ARG A 1 176 ? 7.342 15.483 -1.333 1.00 40.44 176 ARG A CA 1
ATOM 1398 C C . ARG A 1 176 ? 7.833 14.039 -1.513 1.00 40.44 176 ARG A C 1
ATOM 1400 O O . ARG A 1 176 ? 8.326 13.496 -0.518 1.00 40.44 176 ARG A O 1
ATOM 1407 N N . PRO A 1 177 ? 7.687 13.412 -2.697 1.00 46.84 177 PRO A N 1
ATOM 1408 C CA . PRO A 1 177 ? 8.128 12.037 -2.896 1.00 46.84 177 PRO A CA 1
ATOM 1409 C C . PRO A 1 177 ? 9.559 11.913 -2.381 1.00 46.84 177 PRO A C 1
ATOM 1411 O O . PRO A 1 177 ? 10.431 12.696 -2.772 1.00 46.84 177 PRO A O 1
ATOM 1414 N N . THR A 1 178 ? 9.770 11.010 -1.420 1.00 58.59 178 THR A N 1
ATOM 1415 C CA . THR A 1 178 ? 11.091 10.783 -0.838 1.00 58.59 178 THR A CA 1
ATOM 1416 C C . THR A 1 178 ? 12.015 10.440 -1.993 1.00 58.59 178 THR A C 1
ATOM 1418 O O . THR A 1 178 ? 11.744 9.497 -2.735 1.00 58.59 178 THR A O 1
ATOM 1421 N N . ILE A 1 179 ? 13.050 11.253 -2.210 1.00 67.25 179 ILE A N 1
ATOM 1422 C CA . ILE A 1 179 ? 14.016 10.995 -3.277 1.00 67.25 179 ILE A CA 1
ATOM 1423 C C . ILE A 1 179 ? 14.581 9.595 -3.001 1.00 67.25 179 ILE A C 1
ATOM 1425 O O . ILE A 1 179 ? 15.067 9.369 -1.888 1.00 67.25 179 ILE A O 1
ATOM 1429 N N . PRO A 1 180 ? 14.457 8.643 -3.941 1.00 74.56 180 PRO A N 1
ATOM 1430 C CA . PRO A 1 180 ? 14.925 7.284 -3.721 1.00 74.56 180 PRO A CA 1
ATOM 1431 C C . PRO A 1 180 ? 16.417 7.298 -3.402 1.00 74.56 180 PRO A C 1
ATOM 1433 O O . PRO A 1 180 ? 17.191 8.059 -3.988 1.00 74.56 180 PRO A O 1
ATOM 1436 N N . THR A 1 181 ? 16.813 6.471 -2.442 1.00 79.62 181 THR A N 1
ATOM 1437 C CA . THR A 1 181 ? 18.207 6.365 -2.021 1.00 79.62 181 THR A CA 1
ATOM 1438 C C . THR A 1 181 ? 19.031 5.625 -3.074 1.00 79.62 181 THR A C 1
ATOM 1440 O O . THR A 1 181 ? 18.507 4.932 -3.948 1.00 79.62 181 THR A O 1
ATOM 1443 N N . GLN A 1 182 ? 20.359 5.718 -2.980 1.00 79.81 182 GLN A N 1
ATOM 1444 C CA . GLN A 1 182 ? 21.233 4.931 -3.852 1.00 79.81 182 GLN A CA 1
ATOM 1445 C C . GLN A 1 182 ? 21.040 3.417 -3.653 1.00 79.81 182 GLN A C 1
ATOM 1447 O O . GLN A 1 182 ? 21.206 2.643 -4.596 1.00 79.81 182 GLN A O 1
ATOM 1452 N N . GLU A 1 183 ? 20.660 2.992 -2.448 1.00 80.88 183 GLU A N 1
ATOM 1453 C CA . GLU A 1 183 ? 20.349 1.594 -2.141 1.00 80.88 183 GLU A CA 1
ATOM 1454 C C . GLU A 1 183 ? 19.072 1.134 -2.856 1.00 80.88 183 GLU A C 1
ATOM 1456 O O . GLU A 1 183 ? 19.054 0.042 -3.426 1.00 80.88 183 GLU A O 1
ATOM 1461 N N . ASP A 1 184 ? 18.049 1.992 -2.931 1.00 83.69 184 ASP A N 1
ATOM 1462 C CA . ASP A 1 184 ? 16.818 1.725 -3.687 1.00 83.69 184 ASP A CA 1
ATOM 1463 C C . ASP A 1 184 ? 17.108 1.500 -5.172 1.00 83.69 184 ASP A C 1
ATOM 1465 O O . ASP A 1 184 ? 16.636 0.536 -5.777 1.00 83.69 184 ASP A O 1
ATOM 1469 N N . VAL A 1 185 ? 17.938 2.364 -5.763 1.00 84.50 185 VAL A N 1
ATOM 1470 C CA . VAL A 1 185 ? 18.329 2.244 -7.174 1.00 84.50 185 VAL A CA 1
ATOM 1471 C C . VAL A 1 185 ? 19.129 0.962 -7.411 1.00 84.50 185 VAL A C 1
ATOM 1473 O O . VAL A 1 185 ? 18.899 0.266 -8.400 1.00 84.50 185 VAL A O 1
ATOM 1476 N N . GLN A 1 186 ? 20.038 0.598 -6.504 1.00 84.38 186 GLN A N 1
ATOM 1477 C CA . GLN A 1 186 ? 20.785 -0.660 -6.607 1.00 84.38 186 GLN A CA 1
ATOM 1478 C C . GLN A 1 186 ? 19.877 -1.885 -6.487 1.00 84.38 186 GLN A C 1
ATOM 1480 O O . GLN A 1 186 ? 20.058 -2.852 -7.233 1.00 84.38 186 GLN A O 1
ATOM 1485 N N . LEU A 1 187 ? 18.885 -1.841 -5.595 1.00 86.00 187 LEU A N 1
ATOM 1486 C CA . LEU A 1 187 ? 17.886 -2.894 -5.449 1.00 86.00 187 LEU A CA 1
ATOM 1487 C C . LEU A 1 187 ? 17.093 -3.079 -6.745 1.00 86.00 187 LEU A C 1
ATOM 1489 O O . LEU A 1 187 ? 16.937 -4.212 -7.198 1.00 86.00 187 LEU A O 1
ATOM 1493 N N . VAL A 1 188 ? 16.665 -1.984 -7.376 1.00 88.44 188 VAL A N 1
ATOM 1494 C CA . VAL A 1 188 ? 15.992 -2.002 -8.682 1.00 88.44 188 VAL A CA 1
ATOM 1495 C C . VAL A 1 188 ? 16.889 -2.614 -9.755 1.00 88.44 188 VAL A C 1
ATOM 1497 O O . VAL A 1 188 ? 16.479 -3.545 -10.445 1.00 88.44 188 VAL A O 1
ATOM 1500 N N . VAL A 1 189 ? 18.123 -2.124 -9.903 1.00 86.25 189 VAL A N 1
ATOM 1501 C CA . VAL A 1 189 ? 19.053 -2.610 -10.937 1.00 86.25 189 VAL A CA 1
ATOM 1502 C C . VAL A 1 189 ? 19.311 -4.107 -10.773 1.00 86.25 189 VAL A C 1
ATOM 1504 O O . VAL A 1 189 ? 19.278 -4.859 -11.751 1.00 86.25 189 VAL A O 1
ATOM 1507 N N . ARG A 1 190 ? 19.503 -4.560 -9.531 1.00 86.44 190 ARG A N 1
ATOM 1508 C CA . ARG A 1 190 ? 19.654 -5.977 -9.205 1.00 86.44 190 ARG A CA 1
ATOM 1509 C C . ARG A 1 190 ? 18.402 -6.769 -9.570 1.00 86.44 190 ARG A C 1
ATOM 1511 O O . ARG A 1 190 ? 18.502 -7.724 -10.332 1.00 86.44 190 ARG A O 1
ATOM 1518 N N . ALA A 1 191 ? 17.231 -6.330 -9.110 1.00 86.69 191 ALA A N 1
ATOM 1519 C CA . ALA A 1 191 ? 15.960 -6.975 -9.424 1.00 86.69 191 ALA A CA 1
ATOM 1520 C C . ALA A 1 191 ? 15.746 -7.120 -10.936 1.00 86.69 191 ALA A C 1
ATOM 1522 O O . ALA A 1 191 ? 15.272 -8.150 -11.405 1.00 86.69 191 ALA A O 1
ATOM 1523 N N . MET A 1 192 ? 16.158 -6.127 -11.724 1.00 81.81 192 MET A N 1
ATOM 1524 C CA . MET A 1 192 ? 16.009 -6.173 -13.176 1.00 81.81 192 MET A CA 1
ATOM 1525 C C . MET A 1 192 ? 17.037 -7.056 -13.892 1.00 81.81 192 MET A C 1
ATOM 1527 O O . MET A 1 192 ? 16.802 -7.413 -15.050 1.00 81.81 192 MET A O 1
ATOM 1531 N N . SER A 1 193 ? 18.115 -7.466 -13.218 1.00 81.25 193 SER A N 1
ATOM 1532 C CA . SER A 1 193 ? 19.216 -8.245 -13.799 1.00 81.25 193 SER A CA 1
ATOM 1533 C C . SER A 1 193 ? 18.906 -9.737 -13.976 1.00 81.25 193 SER A C 1
ATOM 1535 O O . SER A 1 193 ? 19.549 -10.392 -14.794 1.00 81.25 193 SER A O 1
ATOM 1537 N N . SER A 1 194 ? 17.932 -10.298 -13.248 1.00 83.38 194 SER A N 1
ATOM 1538 C CA . SER A 1 194 ? 17.552 -11.712 -13.373 1.00 83.38 194 SER A CA 1
ATOM 1539 C C . SER A 1 194 ? 16.035 -11.915 -13.344 1.00 83.38 194 SER A C 1
ATOM 1541 O O . SER A 1 194 ? 15.308 -11.171 -12.692 1.00 83.38 194 SER A O 1
ATOM 1543 N N . GLY A 1 195 ? 15.535 -12.940 -14.045 1.00 82.81 195 GLY A N 1
ATOM 1544 C CA . GLY A 1 195 ? 14.095 -13.226 -14.096 1.00 82.81 195 GLY A CA 1
ATOM 1545 C C . GLY A 1 195 ? 13.496 -13.563 -12.724 1.00 82.81 195 GLY A C 1
ATOM 1546 O O . GLY A 1 195 ? 12.399 -13.115 -12.399 1.00 82.81 195 GLY A O 1
ATOM 1547 N N . PHE A 1 196 ? 14.240 -14.296 -11.890 1.00 84.75 196 PHE A N 1
ATOM 1548 C CA . PHE A 1 196 ? 13.790 -14.674 -10.549 1.00 84.75 196 PHE A CA 1
ATOM 1549 C C . PHE A 1 196 ? 13.736 -13.480 -9.584 1.00 84.75 196 PHE A C 1
ATOM 1551 O O . PHE A 1 196 ? 12.719 -13.287 -8.919 1.00 84.75 196 PHE A O 1
ATOM 1558 N N . GLU A 1 197 ? 14.786 -12.650 -9.525 1.00 85.94 197 GLU A N 1
ATOM 1559 C CA . GLU A 1 197 ? 14.780 -11.461 -8.658 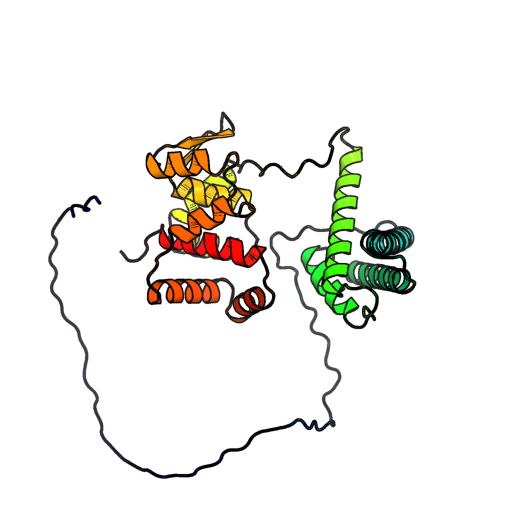1.00 85.94 197 GLU A CA 1
ATOM 1560 C C . GLU A 1 197 ? 13.739 -10.440 -9.127 1.00 85.94 197 GLU A C 1
ATOM 1562 O O . GLU A 1 197 ? 13.090 -9.808 -8.293 1.00 85.94 197 GLU A O 1
ATOM 1567 N N . ARG A 1 198 ? 13.497 -10.347 -10.442 1.00 88.25 198 ARG A N 1
ATOM 1568 C CA . ARG A 1 198 ? 12.413 -9.533 -10.997 1.00 88.25 198 ARG A CA 1
ATOM 1569 C C . ARG A 1 198 ? 11.060 -10.011 -10.499 1.00 88.25 198 ARG A C 1
ATOM 1571 O O . ARG A 1 198 ? 10.282 -9.199 -10.016 1.00 88.25 198 ARG A O 1
ATOM 1578 N N . TYR A 1 199 ? 10.784 -11.312 -10.573 1.00 88.62 199 TYR A N 1
ATOM 1579 C CA . TYR A 1 199 ? 9.518 -11.870 -10.097 1.00 88.62 199 TYR A CA 1
ATOM 1580 C C . TYR A 1 199 ? 9.292 -11.570 -8.608 1.00 88.62 199 TYR A C 1
ATOM 1582 O O . TYR A 1 199 ? 8.227 -11.089 -8.224 1.00 88.62 199 TYR A O 1
ATOM 1590 N N . GLN A 1 200 ? 10.317 -11.775 -7.773 1.00 89.00 200 GLN A N 1
ATOM 1591 C CA . GLN A 1 200 ? 10.243 -11.435 -6.350 1.00 89.00 200 GLN A CA 1
ATOM 1592 C C . GLN A 1 200 ? 10.011 -9.940 -6.121 1.00 89.00 200 GLN A C 1
ATOM 1594 O O . GLN A 1 200 ? 9.228 -9.568 -5.252 1.00 89.00 200 GLN A O 1
ATOM 1599 N N . PHE A 1 201 ? 10.677 -9.080 -6.889 1.00 91.94 201 PHE A N 1
ATOM 1600 C CA . PHE A 1 201 ? 10.506 -7.636 -6.791 1.00 91.94 201 PHE A CA 1
ATOM 1601 C C . PHE A 1 201 ? 9.091 -7.198 -7.179 1.00 91.94 201 PHE A C 1
ATOM 1603 O O . PHE A 1 201 ? 8.473 -6.443 -6.439 1.00 91.94 201 PHE A O 1
ATOM 1610 N N . LEU A 1 202 ? 8.537 -7.724 -8.275 1.00 93.31 202 LEU A N 1
ATOM 1611 C CA . LEU A 1 202 ? 7.170 -7.420 -8.707 1.00 93.31 202 LEU A CA 1
ATOM 1612 C C . LEU A 1 202 ? 6.122 -7.872 -7.678 1.00 93.31 202 LEU A C 1
ATOM 1614 O O . LEU A 1 202 ? 5.200 -7.113 -7.393 1.00 93.31 202 LEU A O 1
ATOM 1618 N N . SER A 1 203 ? 6.297 -9.050 -7.067 1.00 90.94 203 SER A N 1
ATOM 1619 C CA . SER A 1 203 ? 5.447 -9.513 -5.953 1.00 90.94 203 SER A CA 1
ATOM 1620 C C . SER A 1 203 ? 5.482 -8.524 -4.791 1.00 90.94 203 SER A C 1
ATOM 1622 O O . SER A 1 203 ? 4.450 -8.066 -4.315 1.00 90.94 203 SER A O 1
ATOM 1624 N N . LYS A 1 204 ? 6.689 -8.113 -4.397 1.00 90.56 204 LYS A N 1
ATOM 1625 C CA . LYS A 1 204 ? 6.916 -7.167 -3.305 1.00 90.56 204 LYS A CA 1
ATOM 1626 C C . LYS A 1 204 ? 6.327 -5.773 -3.557 1.00 90.56 204 LYS A C 1
ATOM 1628 O O . LYS A 1 204 ? 6.012 -5.077 -2.591 1.00 90.56 204 LYS A O 1
ATOM 1633 N N . ILE A 1 205 ? 6.175 -5.362 -4.820 1.00 93.44 205 ILE A N 1
ATOM 1634 C CA . ILE A 1 205 ? 5.450 -4.134 -5.177 1.00 93.44 205 ILE A CA 1
ATOM 1635 C C . ILE A 1 205 ? 3.956 -4.288 -4.870 1.00 93.44 205 ILE A C 1
ATOM 1637 O O . ILE A 1 205 ? 3.375 -3.349 -4.331 1.00 93.44 205 ILE A O 1
ATOM 1641 N N . LEU A 1 206 ? 3.339 -5.429 -5.195 1.00 90.94 206 LEU A N 1
ATOM 1642 C CA . LEU A 1 206 ? 1.908 -5.665 -4.954 1.00 90.94 206 LEU A CA 1
ATOM 1643 C C . LEU A 1 206 ? 1.583 -5.825 -3.468 1.00 90.94 206 LEU A C 1
ATOM 1645 O O . LEU A 1 206 ? 0.556 -5.323 -3.033 1.00 90.94 206 LEU A O 1
ATOM 1649 N N . ASP A 1 207 ? 2.485 -6.440 -2.703 1.00 86.69 207 ASP A N 1
ATOM 1650 C CA . ASP A 1 207 ? 2.345 -6.624 -1.251 1.00 86.69 207 ASP A CA 1
ATOM 1651 C C . ASP A 1 207 ? 2.738 -5.371 -0.442 1.00 86.69 207 ASP A C 1
ATOM 1653 O O . ASP A 1 207 ? 2.908 -5.438 0.772 1.00 86.69 207 ASP A O 1
ATOM 1657 N N . GLU A 1 208 ? 2.974 -4.239 -1.116 1.00 86.94 208 GLU A N 1
ATOM 1658 C CA . GLU A 1 208 ? 3.315 -2.936 -0.515 1.00 86.94 208 GLU A CA 1
ATOM 1659 C C . GLU A 1 208 ? 4.606 -2.912 0.327 1.00 86.94 208 GLU A C 1
ATOM 1661 O O . GLU A 1 208 ? 4.952 -1.901 0.929 1.00 86.94 208 GLU A O 1
ATOM 1666 N N . THR A 1 209 ? 5.400 -3.986 0.291 1.00 86.50 209 THR A N 1
ATOM 1667 C CA . THR A 1 209 ? 6.694 -4.073 0.994 1.00 86.50 209 THR A CA 1
ATOM 1668 C C . THR A 1 209 ? 7.765 -3.140 0.419 1.00 86.50 209 THR A C 1
ATOM 1670 O O . THR A 1 209 ? 8.760 -2.855 1.084 1.00 86.50 209 THR A O 1
ATOM 1673 N N . ILE A 1 210 ? 7.585 -2.679 -0.824 1.00 86.12 210 ILE A N 1
ATOM 1674 C CA . ILE A 1 210 ? 8.476 -1.724 -1.491 1.00 86.12 210 ILE A CA 1
ATOM 1675 C C . ILE A 1 210 ? 7.871 -0.312 -1.411 1.00 86.12 210 ILE A C 1
ATOM 1677 O O . ILE A 1 210 ? 6.735 -0.127 -1.878 1.00 86.12 210 ILE A O 1
ATOM 1681 N N . PRO A 1 211 ? 8.620 0.684 -0.893 1.00 86.50 211 PRO A N 1
ATOM 1682 C CA . PRO A 1 211 ? 8.184 2.078 -0.844 1.00 86.50 211 PRO A CA 1
ATOM 1683 C C . PRO A 1 211 ? 7.872 2.660 -2.226 1.00 86.50 211 PRO A C 1
ATOM 1685 O O . PRO A 1 211 ? 8.524 2.318 -3.215 1.00 86.50 211 PRO A O 1
ATOM 1688 N N . ASP A 1 212 ? 6.930 3.605 -2.286 1.00 86.88 212 ASP A N 1
ATOM 1689 C CA . ASP A 1 212 ? 6.546 4.308 -3.523 1.00 86.88 212 ASP A CA 1
ATOM 1690 C C . ASP A 1 212 ? 7.759 4.937 -4.232 1.00 86.88 212 ASP A C 1
ATOM 1692 O O . ASP A 1 212 ? 7.875 4.860 -5.454 1.00 86.88 212 ASP A O 1
ATOM 1696 N N . SER A 1 213 ? 8.717 5.489 -3.478 1.00 84.69 213 SER A N 1
ATOM 1697 C CA . SER A 1 213 ? 9.962 6.062 -4.012 1.00 84.69 213 SER A CA 1
ATOM 1698 C C . SER A 1 213 ? 10.789 5.050 -4.812 1.00 84.69 213 SER A C 1
ATOM 1700 O O . SER A 1 213 ? 11.283 5.362 -5.897 1.00 84.69 213 SER A O 1
ATOM 1702 N N . THR A 1 214 ? 10.910 3.821 -4.312 1.00 88.75 214 THR A N 1
ATOM 1703 C CA . THR A 1 214 ? 11.625 2.722 -4.969 1.00 88.75 214 THR A CA 1
ATOM 1704 C C . THR A 1 214 ? 10.853 2.221 -6.194 1.00 88.75 214 THR A C 1
ATOM 1706 O O . THR A 1 214 ? 11.461 1.891 -7.213 1.00 88.75 214 THR A O 1
ATOM 1709 N N . VAL A 1 215 ? 9.514 2.218 -6.147 1.00 90.56 215 VAL A N 1
ATOM 1710 C CA . VAL A 1 215 ? 8.670 1.915 -7.318 1.00 90.56 215 VAL A CA 1
ATOM 1711 C C . VAL A 1 215 ? 8.858 2.972 -8.411 1.00 90.56 215 VAL A C 1
ATOM 1713 O O . VAL A 1 215 ? 9.054 2.626 -9.576 1.00 90.56 215 VAL A O 1
ATOM 1716 N N . HIS A 1 216 ? 8.881 4.257 -8.048 1.00 87.25 216 HIS A N 1
ATOM 1717 C CA . HIS A 1 216 ? 9.165 5.351 -8.981 1.00 87.25 216 HIS A CA 1
ATOM 1718 C C . HIS A 1 216 ? 10.561 5.219 -9.595 1.00 87.25 216 HIS A C 1
ATOM 1720 O O . HIS A 1 216 ? 10.713 5.332 -10.813 1.00 87.25 216 HIS A O 1
ATOM 1726 N N . ALA A 1 217 ? 11.571 4.898 -8.781 1.00 87.44 217 ALA A N 1
ATOM 1727 C CA . ALA A 1 217 ? 12.916 4.615 -9.270 1.00 87.44 217 ALA A CA 1
ATOM 1728 C C . ALA A 1 217 ? 12.925 3.461 -10.282 1.00 87.44 217 ALA A C 1
ATOM 1730 O O . ALA A 1 217 ? 13.607 3.554 -11.301 1.00 87.44 217 ALA A O 1
ATOM 1731 N N . ALA A 1 218 ? 12.141 2.403 -10.046 1.00 90.50 218 ALA A N 1
ATOM 1732 C CA . ALA A 1 218 ? 12.030 1.277 -10.970 1.00 90.50 218 ALA A CA 1
ATOM 1733 C C . ALA A 1 218 ? 11.525 1.702 -12.349 1.00 90.50 218 ALA A C 1
ATOM 1735 O O . ALA A 1 218 ? 12.125 1.338 -13.362 1.00 90.50 218 ALA A O 1
ATOM 1736 N N . VAL A 1 219 ? 10.468 2.514 -12.388 1.00 90.00 219 VAL A N 1
ATOM 1737 C CA . VAL A 1 219 ? 9.920 3.052 -13.639 1.00 90.00 219 VAL A CA 1
ATOM 1738 C C . VAL A 1 219 ? 10.959 3.921 -14.351 1.00 90.00 219 VAL A C 1
ATOM 1740 O O . VAL A 1 219 ? 11.244 3.699 -15.526 1.00 90.00 219 VAL A O 1
ATOM 1743 N N . LEU A 1 220 ? 11.594 4.853 -13.637 1.00 87.62 220 LEU A N 1
ATOM 1744 C CA . LEU A 1 220 ? 12.581 5.778 -14.206 1.00 87.62 220 LEU A CA 1
ATOM 1745 C C . LEU A 1 220 ? 13.819 5.066 -14.757 1.00 87.62 220 LEU A C 1
ATOM 1747 O O . LEU A 1 220 ? 14.258 5.370 -15.868 1.00 87.62 220 LEU A O 1
ATOM 1751 N N . VAL A 1 221 ? 14.346 4.077 -14.034 1.00 87.75 221 VAL A N 1
ATOM 1752 C CA . VAL A 1 221 ? 15.468 3.252 -14.502 1.00 87.75 221 VAL A CA 1
ATOM 1753 C C . VAL A 1 221 ? 15.089 2.494 -15.777 1.00 87.75 221 VAL A C 1
ATOM 1755 O O . VAL A 1 221 ? 15.878 2.469 -16.720 1.00 87.75 221 VAL A O 1
ATOM 1758 N N . CYS A 1 222 ? 13.873 1.940 -15.860 1.00 87.19 222 CYS A N 1
ATOM 1759 C CA . CYS A 1 222 ? 13.398 1.247 -17.065 1.00 87.19 222 CYS A CA 1
ATOM 1760 C C . CYS A 1 222 ? 13.207 2.180 -18.262 1.00 87.19 222 CYS A C 1
ATOM 1762 O O . CYS A 1 222 ? 13.475 1.787 -19.394 1.00 87.19 222 CYS A O 1
ATOM 1764 N N . LEU A 1 223 ? 12.782 3.420 -18.015 1.00 86.31 223 LEU A N 1
ATOM 1765 C CA . LEU A 1 223 ? 12.689 4.460 -19.041 1.00 86.31 223 LEU A CA 1
ATOM 1766 C C . LEU A 1 223 ? 14.070 4.931 -19.529 1.00 86.31 223 LEU A C 1
ATOM 1768 O O . LEU A 1 223 ? 14.161 5.567 -20.578 1.00 86.31 223 LEU A O 1
ATOM 1772 N N . GLY A 1 224 ? 15.146 4.624 -18.796 1.00 86.31 224 GLY A N 1
ATOM 1773 C CA . GLY A 1 224 ? 16.516 4.997 -19.149 1.00 86.31 224 GLY A CA 1
ATOM 1774 C C . GLY A 1 224 ? 17.058 6.229 -18.423 1.00 86.31 224 GLY A C 1
ATOM 1775 O O . GLY A 1 224 ? 18.042 6.828 -18.878 1.00 86.31 224 GLY A O 1
ATOM 1776 N N . TYR A 1 225 ? 16.422 6.639 -17.324 1.00 87.00 225 TYR A N 1
ATOM 1777 C CA . TYR A 1 225 ? 16.960 7.651 -16.420 1.00 87.00 225 TYR A CA 1
ATOM 1778 C C . TYR A 1 225 ? 17.983 7.033 -15.461 1.00 87.00 225 TYR A C 1
ATOM 1780 O O . TYR A 1 225 ? 17.895 5.868 -15.075 1.00 87.00 225 TYR A O 1
ATOM 1788 N N . GLN A 1 226 ? 18.954 7.840 -15.048 1.00 86.62 226 GLN A N 1
ATOM 1789 C CA . GLN A 1 226 ? 19.933 7.497 -14.026 1.00 86.62 226 GLN A CA 1
ATOM 1790 C C . GLN A 1 226 ? 19.885 8.554 -12.922 1.00 86.62 226 GLN A C 1
ATOM 1792 O O . GLN A 1 226 ? 19.875 9.748 -13.216 1.00 86.62 226 GLN A O 1
ATOM 1797 N N . LEU A 1 227 ? 19.856 8.120 -11.662 1.00 84.75 227 LEU A N 1
ATOM 1798 C CA . LEU A 1 227 ? 19.951 9.032 -10.529 1.00 84.75 227 LEU A CA 1
ATOM 1799 C C . LEU A 1 227 ? 21.399 9.524 -10.400 1.00 84.75 227 LEU A C 1
ATOM 1801 O O . LEU A 1 227 ? 22.322 8.719 -10.257 1.00 84.75 227 LEU A O 1
ATOM 1805 N N . ASP A 1 228 ? 21.591 10.838 -10.462 1.00 81.56 228 ASP A N 1
ATOM 1806 C CA . ASP A 1 228 ? 22.827 11.486 -10.039 1.00 81.56 228 ASP A CA 1
ATOM 1807 C C . ASP A 1 228 ? 22.786 11.623 -8.516 1.00 81.56 228 ASP A C 1
ATOM 1809 O O . ASP A 1 228 ? 22.071 12.461 -7.966 1.00 81.56 228 ASP A O 1
ATOM 1813 N N . THR A 1 229 ? 23.539 10.770 -7.826 1.00 70.06 229 THR A N 1
ATOM 1814 C CA . THR A 1 229 ? 23.584 10.738 -6.361 1.00 70.06 229 THR A CA 1
ATOM 1815 C C . THR A 1 229 ? 24.258 11.953 -5.740 1.00 70.06 229 THR A C 1
ATOM 1817 O O . THR A 1 229 ? 24.022 12.227 -4.568 1.00 70.06 229 THR A O 1
ATOM 1820 N N . GLU A 1 230 ? 25.103 12.670 -6.485 1.00 73.25 230 GLU A N 1
ATOM 1821 C CA . GLU A 1 230 ? 25.773 13.871 -5.977 1.00 73.25 230 GLU A CA 1
ATO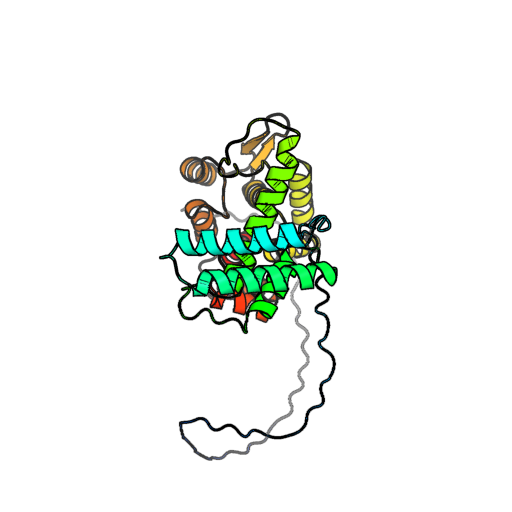M 1822 C C . GLU A 1 230 ? 24.823 15.070 -5.984 1.00 73.25 230 GLU A C 1
ATOM 1824 O O . GLU A 1 230 ? 24.890 15.926 -5.102 1.00 73.25 230 GLU A O 1
ATOM 1829 N N . ARG A 1 231 ? 23.918 15.120 -6.969 1.00 73.81 231 ARG A N 1
ATOM 1830 C CA . ARG A 1 231 ? 22.950 16.213 -7.145 1.00 73.81 231 ARG A CA 1
ATOM 1831 C C . ARG A 1 231 ? 21.551 15.892 -6.625 1.00 73.81 231 ARG A C 1
ATOM 1833 O O . ARG A 1 231 ? 20.771 16.812 -6.403 1.00 73.81 231 ARG A O 1
ATOM 1840 N N . GLY A 1 232 ? 21.230 14.614 -6.428 1.00 72.88 232 GLY A N 1
ATOM 1841 C CA . GLY A 1 232 ? 19.878 14.157 -6.100 1.00 72.88 232 GLY A CA 1
ATOM 1842 C C . GLY A 1 232 ? 18.888 14.346 -7.254 1.00 72.88 232 GLY A C 1
ATOM 1843 O O . GLY A 1 232 ? 17.694 14.511 -7.013 1.00 72.88 232 GLY A O 1
ATOM 1844 N N . GLU A 1 233 ? 19.374 14.358 -8.498 1.00 79.25 233 GLU A N 1
ATOM 1845 C CA . GLU A 1 233 ? 18.583 14.666 -9.694 1.00 79.25 233 GLU A CA 1
ATOM 1846 C C . GLU A 1 233 ? 18.570 13.492 -10.679 1.00 79.25 233 GLU A C 1
ATOM 1848 O O . GLU A 1 233 ? 19.570 12.802 -10.874 1.00 79.25 233 GLU A O 1
ATOM 1853 N N . TRP A 1 234 ? 17.438 13.281 -11.351 1.00 83.44 234 TRP A N 1
ATOM 1854 C CA . TRP A 1 234 ? 17.316 12.276 -12.405 1.00 83.44 234 TRP A CA 1
ATOM 1855 C C . TRP A 1 234 ? 17.829 12.814 -13.737 1.00 83.44 234 TRP A C 1
ATOM 1857 O O . TRP A 1 234 ? 17.316 13.801 -14.262 1.00 83.44 234 TRP A O 1
ATOM 1867 N N . GLN A 1 235 ? 18.811 12.127 -14.316 1.00 84.88 235 GLN A N 1
ATOM 1868 C CA . GLN A 1 235 ? 19.412 12.490 -15.593 1.00 84.88 235 GLN A CA 1
ATOM 1869 C C . GLN A 1 235 ? 18.986 11.503 -16.689 1.00 84.88 235 GLN A C 1
ATOM 1871 O O . GLN A 1 235 ? 19.120 10.287 -16.515 1.00 84.88 235 GLN A O 1
ATOM 1876 N N . PRO A 1 236 ? 18.480 11.980 -17.839 1.00 86.62 236 PRO A N 1
ATOM 1877 C CA . PRO A 1 236 ? 18.119 11.109 -18.947 1.00 86.62 236 PRO A CA 1
ATOM 1878 C C . PRO A 1 236 ? 19.390 10.608 -19.640 1.00 86.62 236 PRO A C 1
ATOM 1880 O O . PRO A 1 236 ? 20.128 11.394 -20.236 1.00 86.62 236 PRO A O 1
ATOM 1883 N N . LYS A 1 237 ? 19.646 9.297 -19.582 1.00 84.69 237 LYS A N 1
ATOM 1884 C CA . LYS A 1 237 ? 20.834 8.683 -20.195 1.00 84.69 237 LYS A CA 1
ATOM 1885 C C . LYS A 1 237 ? 20.518 8.012 -21.523 1.00 84.69 237 LYS A C 1
ATOM 1887 O O . LYS A 1 237 ? 21.206 8.253 -22.511 1.00 84.69 237 LYS A O 1
ATOM 1892 N N . THR A 1 238 ? 19.483 7.177 -21.543 1.00 84.19 238 THR A N 1
ATOM 1893 C CA . THR A 1 238 ? 19.050 6.426 -22.736 1.00 84.19 238 THR A CA 1
ATOM 1894 C C . THR A 1 238 ? 17.599 6.703 -23.125 1.00 84.19 238 THR A C 1
ATOM 1896 O O . THR A 1 238 ? 17.089 6.071 -24.044 1.00 84.19 238 THR A O 1
ATOM 1899 N N . VAL A 1 239 ? 16.945 7.647 -22.443 1.00 82.56 239 VAL A N 1
ATOM 1900 C CA . VAL A 1 239 ? 15.549 8.040 -22.682 1.00 82.56 239 VAL A CA 1
ATOM 1901 C C . VAL A 1 239 ? 15.414 8.663 -24.071 1.00 82.56 239 VAL A C 1
ATOM 1903 O O . VAL A 1 239 ? 16.180 9.563 -24.433 1.00 82.56 239 VAL A O 1
ATOM 1906 N N . ASP A 1 240 ? 14.430 8.221 -24.852 1.00 82.56 240 ASP A N 1
ATOM 1907 C CA . ASP A 1 240 ? 14.143 8.836 -26.143 1.00 82.56 240 ASP A CA 1
ATOM 1908 C C . ASP A 1 240 ? 13.542 10.247 -25.981 1.00 82.56 240 ASP A C 1
ATOM 1910 O O . ASP A 1 240 ? 12.997 10.624 -24.942 1.00 82.56 240 ASP A O 1
ATOM 1914 N N . LYS A 1 241 ? 13.665 11.069 -27.029 1.00 81.56 241 LYS A N 1
ATOM 1915 C CA . LYS A 1 241 ? 13.268 12.485 -26.978 1.00 81.56 241 LYS A CA 1
ATOM 1916 C C . LYS A 1 241 ? 11.759 12.693 -26.824 1.00 81.56 241 LYS A C 1
ATOM 1918 O O . LYS A 1 241 ? 11.365 13.748 -26.333 1.00 81.56 241 LYS A O 1
ATOM 1923 N N . GLU A 1 242 ? 10.940 11.753 -27.289 1.00 81.12 242 GLU A N 1
ATOM 1924 C CA . GLU A 1 242 ? 9.481 11.853 -27.237 1.00 81.12 242 GLU A CA 1
ATOM 1925 C C . GLU A 1 242 ? 8.996 11.538 -25.822 1.00 81.12 242 GLU A C 1
ATOM 1927 O O . GLU A 1 242 ? 8.370 12.391 -25.197 1.00 81.12 242 GLU A O 1
ATOM 1932 N N . THR A 1 243 ? 9.426 10.404 -25.265 1.00 79.06 243 THR A N 1
ATOM 1933 C CA . THR A 1 243 ? 9.192 10.015 -23.869 1.00 79.06 243 THR A CA 1
ATOM 1934 C C . THR A 1 243 ? 9.685 11.077 -22.896 1.00 79.06 243 THR A C 1
ATOM 1936 O O . THR A 1 243 ? 8.966 11.450 -21.970 1.00 79.06 243 THR A O 1
ATOM 1939 N N . ARG A 1 244 ? 10.885 11.624 -23.128 1.00 81.94 244 ARG A N 1
ATOM 1940 C CA . ARG A 1 244 ? 11.437 12.706 -22.307 1.00 81.94 244 ARG A CA 1
ATOM 1941 C C . ARG A 1 244 ? 10.530 13.936 -22.303 1.00 81.94 244 ARG A C 1
ATOM 1943 O O . ARG A 1 244 ? 10.246 14.458 -21.232 1.00 81.94 244 ARG A O 1
ATOM 1950 N N . ARG A 1 245 ? 10.070 14.386 -23.477 1.00 79.62 245 ARG A N 1
ATOM 1951 C CA . ARG A 1 245 ? 9.182 15.553 -23.585 1.00 79.62 245 ARG A CA 1
ATOM 1952 C C . ARG A 1 245 ? 7.852 15.294 -22.885 1.00 79.62 245 ARG A C 1
ATOM 1954 O O . ARG A 1 245 ? 7.411 16.136 -22.116 1.00 79.62 245 ARG A O 1
ATOM 1961 N N . SER A 1 246 ? 7.251 14.126 -23.110 1.00 75.50 246 SER A N 1
ATOM 1962 C CA . SER A 1 246 ? 6.005 13.747 -22.444 1.00 75.50 246 SER A CA 1
ATOM 1963 C C . SER A 1 246 ? 6.160 13.734 -20.924 1.00 75.50 246 SER A C 1
ATOM 1965 O O . SER A 1 246 ? 5.310 14.271 -20.230 1.00 75.50 246 SER A O 1
ATOM 1967 N N . LEU A 1 247 ? 7.255 13.195 -20.386 1.00 75.62 247 LEU A N 1
ATOM 1968 C CA . LEU A 1 247 ? 7.489 13.165 -18.939 1.00 75.62 247 LEU A CA 1
ATOM 1969 C C . LEU A 1 247 ? 7.779 14.550 -18.344 1.00 75.62 247 LEU A C 1
ATOM 1971 O O . LEU A 1 247 ? 7.249 14.866 -17.281 1.00 75.62 247 LEU A O 1
ATOM 1975 N N . GLU A 1 248 ? 8.574 15.378 -19.029 1.00 73.19 248 GLU A N 1
ATOM 1976 C CA . GLU A 1 248 ? 8.864 16.763 -18.621 1.00 73.19 248 GLU A CA 1
ATOM 1977 C C . GLU A 1 248 ? 7.596 17.644 -18.634 1.00 73.19 248 GLU A C 1
ATOM 1979 O O . GLU A 1 248 ? 7.465 18.536 -17.798 1.00 73.19 248 GLU A O 1
ATOM 1984 N N . GLU A 1 249 ? 6.643 17.375 -19.536 1.00 68.56 249 GLU A N 1
ATOM 1985 C CA . GLU A 1 249 ? 5.343 18.062 -19.606 1.00 68.56 249 GLU A CA 1
ATOM 1986 C C . GLU A 1 249 ? 4.311 17.526 -18.592 1.00 68.56 249 GLU A C 1
ATOM 1988 O O . GLU A 1 249 ? 3.479 18.293 -18.105 1.00 68.56 249 GLU A O 1
ATOM 1993 N N . LEU A 1 250 ? 4.346 16.229 -18.259 1.00 62.56 250 LEU A N 1
ATOM 1994 C CA . LEU A 1 250 ? 3.321 15.564 -17.437 1.00 62.56 250 LEU A CA 1
ATOM 1995 C C . LEU A 1 250 ? 3.624 15.560 -15.932 1.00 62.56 250 LEU A C 1
ATOM 1997 O O . LEU A 1 250 ? 2.694 15.494 -15.121 1.00 62.56 250 LEU A O 1
ATOM 2001 N N . CYS A 1 251 ? 4.896 15.591 -15.526 1.00 52.81 251 CYS A N 1
ATOM 2002 C CA . CYS A 1 251 ? 5.266 15.327 -14.139 1.00 52.81 251 CYS A CA 1
ATOM 2003 C C . CYS A 1 251 ? 6.438 16.194 -13.671 1.00 52.81 251 CYS A C 1
ATOM 2005 O O . CYS A 1 251 ? 7.595 15.804 -13.781 1.00 52.81 251 CYS A O 1
ATOM 2007 N N . SER A 1 252 ? 6.148 17.308 -12.995 1.00 52.97 252 SER A N 1
ATOM 2008 C CA . SER A 1 252 ? 7.171 18.073 -12.265 1.00 52.97 252 SER A CA 1
ATOM 2009 C C . SER A 1 252 ? 7.844 17.284 -11.125 1.00 52.97 252 SER A C 1
ATOM 2011 O O . SER A 1 252 ? 8.865 17.736 -10.619 1.00 52.97 252 SER A O 1
ATOM 2013 N N . ASN A 1 253 ? 7.319 16.105 -10.748 1.00 60.00 253 ASN A N 1
ATOM 2014 C CA . ASN A 1 253 ? 7.815 15.275 -9.639 1.00 60.00 253 ASN A CA 1
ATOM 2015 C C . ASN A 1 253 ? 7.935 13.760 -9.942 1.00 60.00 253 ASN A C 1
ATOM 2017 O O . ASN A 1 253 ? 8.160 12.997 -9.009 1.00 60.00 253 ASN A O 1
ATOM 2021 N N . PHE A 1 254 ? 7.779 13.310 -11.198 1.00 67.94 254 PHE A N 1
ATOM 2022 C CA . PHE A 1 254 ? 7.844 11.879 -11.581 1.00 67.94 254 PHE A CA 1
ATOM 2023 C C . PHE A 1 254 ? 7.035 10.920 -10.679 1.00 67.94 254 PHE A C 1
ATOM 2025 O O . PHE A 1 254 ? 7.522 9.867 -10.268 1.00 67.94 254 PHE A O 1
ATOM 2032 N N . ASP A 1 255 ? 5.801 11.297 -10.356 1.00 75.75 255 ASP A N 1
ATOM 2033 C CA . ASP A 1 255 ? 4.912 10.479 -9.535 1.00 75.75 255 ASP A CA 1
ATOM 2034 C C . ASP A 1 255 ? 4.026 9.616 -10.440 1.00 75.75 255 ASP A C 1
ATOM 2036 O O . ASP A 1 255 ? 3.250 10.146 -11.236 1.00 75.75 255 ASP A O 1
ATOM 2040 N N . PHE A 1 256 ? 4.166 8.294 -10.354 1.00 81.75 256 PHE A N 1
ATOM 2041 C CA . PHE A 1 256 ? 3.415 7.343 -11.184 1.00 81.75 256 PHE A CA 1
ATOM 2042 C C . PHE A 1 256 ? 2.310 6.630 -10.409 1.00 81.75 256 PHE A C 1
ATOM 2044 O O . PHE A 1 256 ? 1.473 5.964 -11.017 1.00 81.75 256 PHE A O 1
ATOM 2051 N N . LEU A 1 257 ? 2.322 6.741 -9.080 1.00 83.56 257 LEU A N 1
ATOM 2052 C CA . LEU A 1 257 ? 1.365 6.072 -8.213 1.00 83.56 257 LEU A CA 1
ATOM 2053 C C . LEU A 1 257 ? 0.264 7.024 -7.773 1.00 83.56 257 LEU A C 1
ATOM 2055 O O . LEU A 1 257 ? -0.891 6.634 -7.846 1.00 83.56 257 LEU A O 1
ATOM 2059 N N . GLN A 1 258 ? 0.564 8.259 -7.373 1.00 80.75 258 GLN A N 1
ATOM 2060 C CA . GLN A 1 258 ? -0.441 9.206 -6.875 1.00 80.75 258 GLN A CA 1
ATOM 2061 C C . GLN A 1 258 ? -1.014 10.093 -7.990 1.00 80.75 258 GLN A C 1
ATOM 2063 O O . GLN A 1 258 ? -2.193 10.449 -7.950 1.00 80.75 258 GLN A O 1
ATOM 2068 N N . ASN A 1 259 ? -0.225 10.416 -9.020 1.00 80.38 259 ASN A N 1
ATOM 2069 C CA . ASN A 1 259 ? -0.660 11.278 -10.122 1.00 80.38 259 ASN A CA 1
ATOM 2070 C C . ASN A 1 259 ? -1.354 10.487 -11.247 1.00 80.38 259 ASN A C 1
ATOM 2072 O O . ASN A 1 259 ? -0.743 9.641 -11.902 1.00 80.38 259 ASN A O 1
ATOM 2076 N N . GLU A 1 260 ? -2.610 10.841 -11.533 1.00 81.88 260 GLU A N 1
ATOM 2077 C CA . GLU A 1 260 ? -3.413 10.259 -12.619 1.00 81.88 260 GLU A CA 1
ATOM 2078 C C . GLU A 1 260 ? -2.746 10.354 -13.994 1.00 81.88 260 GLU A C 1
ATOM 2080 O O . GLU A 1 260 ? -2.871 9.443 -14.811 1.00 81.88 260 GLU A O 1
ATOM 2085 N N . LEU A 1 261 ? -2.019 11.443 -14.266 1.00 82.19 261 LEU A N 1
ATOM 2086 C CA . LEU A 1 261 ? -1.332 11.638 -15.543 1.00 82.19 261 LEU A CA 1
ATOM 2087 C C . LEU A 1 261 ? -0.161 10.664 -15.707 1.00 82.19 261 LEU A C 1
ATOM 2089 O O . LEU A 1 261 ? 0.016 10.098 -16.786 1.00 82.19 261 LEU A O 1
ATOM 2093 N N . GLY A 1 262 ? 0.604 10.441 -14.635 1.00 83.25 262 GLY A N 1
ATOM 2094 C CA . GLY A 1 262 ? 1.711 9.484 -14.621 1.00 83.25 262 GLY A CA 1
ATOM 2095 C C . GLY A 1 262 ? 1.212 8.048 -14.772 1.00 83.25 262 GLY A C 1
ATOM 2096 O O . GLY A 1 262 ? 1.744 7.284 -15.574 1.00 83.25 262 GLY A O 1
ATOM 2097 N N . LEU A 1 263 ? 0.131 7.701 -14.075 1.00 85.88 263 LEU A N 1
ATOM 2098 C CA . LEU A 1 263 ? -0.489 6.382 -14.178 1.00 85.88 263 LEU A CA 1
ATOM 2099 C C . LEU A 1 263 ? -1.086 6.132 -15.573 1.00 85.88 263 LEU A C 1
ATOM 2101 O O . LEU A 1 263 ? -0.844 5.086 -16.177 1.00 85.88 263 LEU A O 1
ATOM 2105 N N . SER A 1 264 ? -1.802 7.120 -16.117 1.00 86.44 264 SER A N 1
ATOM 2106 C CA . SER A 1 264 ? -2.379 7.064 -17.466 1.00 86.44 264 SER A CA 1
ATOM 2107 C C . SER A 1 264 ? -1.303 6.907 -18.538 1.00 86.44 264 SER A C 1
ATOM 2109 O O . SER A 1 264 ? -1.507 6.185 -19.513 1.00 86.44 264 SER A O 1
ATOM 2111 N N . PHE A 1 265 ? -0.147 7.555 -18.364 1.00 86.88 265 PHE A N 1
ATOM 2112 C CA . PHE A 1 265 ? 1.000 7.392 -19.254 1.00 86.88 265 PHE A CA 1
ATOM 2113 C C . PHE A 1 265 ? 1.464 5.930 -19.310 1.00 86.88 265 PHE A C 1
ATOM 2115 O O . PHE A 1 265 ? 1.642 5.391 -20.403 1.00 86.88 265 PHE A O 1
ATOM 2122 N N . LEU A 1 266 ? 1.592 5.260 -18.160 1.00 89.38 266 LEU A N 1
ATOM 2123 C CA . LEU A 1 266 ? 1.971 3.844 -18.113 1.00 89.38 266 LEU A CA 1
ATOM 2124 C C . LEU A 1 266 ? 0.887 2.948 -18.720 1.00 89.38 266 LEU A C 1
ATOM 2126 O O . LEU A 1 266 ? 1.193 2.057 -19.513 1.00 89.38 266 LEU A O 1
ATOM 2130 N N . GLU A 1 267 ? -0.384 3.201 -18.408 1.00 90.00 267 GLU A N 1
ATOM 2131 C CA . GLU A 1 267 ? -1.489 2.404 -18.944 1.00 90.00 267 GLU A CA 1
ATOM 2132 C C . GLU A 1 267 ? -1.593 2.506 -20.474 1.00 90.00 267 GLU A C 1
ATOM 2134 O O . GLU A 1 267 ? -1.825 1.503 -21.151 1.00 90.00 267 GLU A O 1
ATOM 2139 N N . GLN A 1 268 ? -1.357 3.690 -21.047 1.00 89.06 268 GLN A N 1
ATOM 2140 C CA . GLN A 1 268 ? -1.359 3.894 -22.500 1.00 89.06 268 GLN A CA 1
ATOM 2141 C C . GLN A 1 268 ? -0.258 3.112 -23.227 1.00 89.06 268 GLN A C 1
ATOM 2143 O O . GLN A 1 268 ? -0.407 2.823 -24.419 1.00 89.06 268 GLN A O 1
ATOM 2148 N N . GLN A 1 269 ? 0.825 2.775 -22.524 1.00 86.94 269 GLN A N 1
ATOM 2149 C CA . GLN A 1 269 ? 1.938 1.987 -23.050 1.00 86.94 269 GLN A CA 1
ATOM 2150 C C . GLN A 1 269 ? 1.721 0.473 -22.930 1.00 86.94 269 GLN A C 1
ATOM 2152 O O . GLN A 1 269 ? 2.468 -0.294 -23.540 1.00 86.94 269 GLN A O 1
ATOM 2157 N N . LEU A 1 270 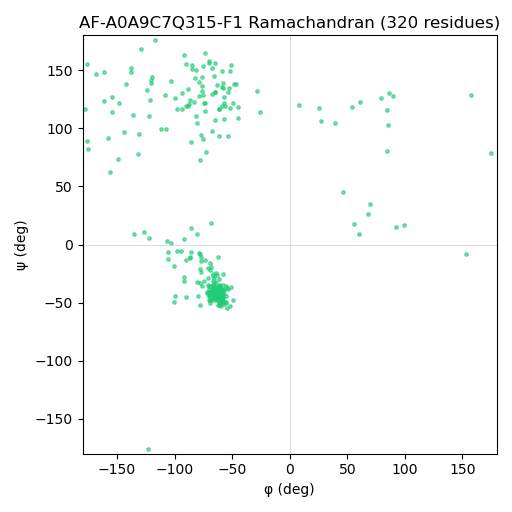? 0.704 0.023 -22.187 1.00 90.00 270 LEU A N 1
ATOM 2158 C CA . LEU A 1 270 ? 0.380 -1.398 -22.099 1.00 90.00 270 LEU A CA 1
ATOM 2159 C C . LEU A 1 270 ? -0.138 -1.947 -23.442 1.00 90.00 270 LEU A C 1
ATOM 2161 O O . LEU A 1 270 ? -0.764 -1.222 -24.227 1.00 90.00 270 LEU A O 1
ATOM 2165 N N . PRO A 1 271 ? 0.065 -3.252 -23.713 1.00 87.50 271 PRO A N 1
ATOM 2166 C CA . PRO A 1 271 ? -0.496 -3.906 -24.887 1.00 87.50 271 PRO A CA 1
ATOM 2167 C C . PRO A 1 271 ? -2.012 -3.696 -24.991 1.00 87.50 271 PRO A C 1
ATOM 2169 O O . PRO A 1 271 ? -2.758 -3.860 -24.027 1.00 87.50 271 PRO A O 1
ATOM 2172 N N . ARG A 1 272 ? -2.483 -3.357 -26.195 1.00 86.75 272 ARG A N 1
ATOM 2173 C CA . ARG A 1 272 ? -3.920 -3.190 -26.481 1.00 86.75 272 ARG A CA 1
ATOM 2174 C C . ARG A 1 272 ? -4.622 -4.494 -26.859 1.00 86.75 272 ARG A C 1
ATOM 2176 O O . ARG A 1 272 ? -5.842 -4.510 -26.946 1.00 86.75 272 ARG A O 1
ATOM 2183 N N . ASN A 1 273 ? -3.860 -5.554 -27.128 1.00 89.38 273 ASN A N 1
ATOM 2184 C CA . ASN A 1 273 ? -4.402 -6.866 -27.462 1.00 89.38 273 ASN A CA 1
ATOM 2185 C C . ASN A 1 273 ? -5.107 -7.466 -26.231 1.00 89.38 273 ASN A C 1
ATOM 2187 O O . ASN A 1 273 ? -4.519 -7.502 -25.151 1.00 89.38 273 ASN A O 1
ATOM 2191 N N . GLU A 1 274 ? -6.350 -7.923 -26.403 1.00 89.25 274 GLU A N 1
ATOM 2192 C CA . GLU A 1 274 ? -7.166 -8.486 -25.319 1.00 89.25 274 GLU A CA 1
ATOM 2193 C C . GLU A 1 274 ? -6.552 -9.741 -24.692 1.00 89.25 274 GLU A C 1
ATOM 2195 O O . GLU A 1 274 ? -6.534 -9.840 -23.466 1.00 89.25 274 GLU A O 1
ATOM 2200 N N . ASP A 1 275 ? -5.992 -10.650 -25.495 1.00 87.62 275 ASP A N 1
ATOM 2201 C CA . ASP A 1 275 ? -5.333 -11.865 -25.005 1.00 87.62 275 ASP A CA 1
ATOM 2202 C C . ASP A 1 275 ? -4.134 -11.497 -24.124 1.00 87.62 275 ASP A C 1
ATOM 2204 O O . ASP A 1 275 ? -4.023 -11.956 -22.993 1.00 87.62 275 ASP A O 1
ATOM 2208 N N . THR A 1 276 ? -3.294 -10.560 -24.577 1.00 87.12 276 THR A N 1
ATOM 2209 C CA . THR A 1 276 ? -2.141 -10.098 -23.787 1.00 87.12 276 THR A CA 1
ATOM 2210 C C . THR A 1 276 ? -2.566 -9.358 -22.519 1.00 87.12 276 THR A C 1
ATOM 2212 O O . THR A 1 276 ? -1.916 -9.483 -21.484 1.00 87.12 276 THR A O 1
ATOM 2215 N N . ARG A 1 277 ? -3.661 -8.584 -22.558 1.00 88.81 277 ARG A N 1
ATOM 2216 C CA . ARG A 1 277 ? -4.199 -7.954 -21.341 1.00 88.81 277 ARG A CA 1
ATOM 2217 C C . ARG A 1 277 ? -4.703 -9.000 -20.360 1.00 88.81 277 ARG A C 1
ATOM 2219 O O . ARG A 1 277 ? -4.481 -8.839 -19.166 1.00 88.81 277 ARG A O 1
ATOM 2226 N N . LYS A 1 278 ? -5.342 -10.061 -20.848 1.00 91.31 278 LYS A N 1
ATOM 2227 C CA . LYS A 1 278 ? -5.785 -11.171 -20.009 1.00 91.31 278 LYS A CA 1
ATOM 2228 C C . LYS A 1 278 ? -4.598 -11.895 -19.374 1.00 91.31 278 LYS A C 1
ATOM 2230 O O . LYS A 1 278 ? -4.618 -12.086 -18.164 1.00 91.31 278 LYS A O 1
ATOM 2235 N N . ASP A 1 279 ? -3.550 -12.186 -20.141 1.00 91.44 279 ASP A N 1
ATOM 2236 C CA . ASP A 1 279 ? -2.323 -12.800 -19.615 1.00 91.44 279 ASP A CA 1
ATOM 2237 C C . ASP A 1 279 ? -1.690 -11.941 -18.507 1.00 91.44 279 ASP A C 1
ATOM 2239 O O . ASP A 1 279 ? -1.222 -12.456 -17.493 1.00 91.44 279 ASP A O 1
ATOM 2243 N N . LEU A 1 280 ? -1.723 -10.612 -18.659 1.00 92.56 280 LEU A N 1
ATOM 2244 C CA . LEU A 1 280 ? -1.271 -9.673 -17.630 1.00 92.56 280 LEU A CA 1
ATOM 2245 C C . LEU A 1 280 ? -2.160 -9.687 -16.377 1.00 92.56 280 LEU A C 1
ATOM 2247 O O . LEU A 1 280 ? -1.640 -9.545 -15.272 1.00 92.56 280 LEU A O 1
ATOM 2251 N N . GLU A 1 281 ? -3.480 -9.839 -16.510 1.00 93.25 281 GLU A N 1
ATOM 2252 C CA . GLU A 1 281 ? -4.361 -10.007 -15.345 1.00 93.25 281 GLU A CA 1
ATOM 2253 C C . GLU A 1 281 ? -4.096 -11.334 -14.632 1.00 93.25 281 GLU A C 1
ATOM 2255 O O . GLU A 1 281 ? -3.977 -11.349 -13.407 1.00 93.25 281 GLU A O 1
ATOM 2260 N N . ASP A 1 282 ? -3.962 -12.426 -15.383 1.00 92.75 282 ASP A N 1
ATOM 2261 C CA . ASP A 1 282 ? -3.670 -13.754 -14.842 1.00 92.75 282 ASP A CA 1
ATOM 2262 C C . ASP A 1 282 ? -2.314 -13.757 -14.118 1.00 92.75 282 ASP A C 1
ATOM 2264 O O . ASP A 1 282 ? -2.191 -14.306 -13.023 1.00 92.75 282 ASP A O 1
ATOM 2268 N N . PHE A 1 283 ? -1.322 -13.040 -14.653 1.00 92.94 283 PHE A N 1
ATOM 2269 C CA . PHE A 1 283 ? -0.035 -12.825 -13.997 1.00 92.94 283 PHE A CA 1
ATOM 2270 C C . PHE A 1 283 ? -0.156 -12.074 -12.662 1.00 92.94 283 PHE A C 1
ATOM 2272 O O . PHE A 1 283 ? 0.444 -12.487 -11.669 1.00 92.94 283 PHE A O 1
ATOM 2279 N N . ILE A 1 284 ? -0.945 -10.995 -12.601 1.00 95.38 284 ILE A N 1
ATOM 2280 C CA . ILE A 1 284 ? -1.194 -10.273 -11.341 1.00 95.38 284 ILE A CA 1
ATOM 2281 C C . ILE A 1 284 ? -1.901 -11.168 -10.324 1.00 95.38 284 ILE A C 1
ATOM 2283 O O . ILE A 1 284 ? -1.550 -11.147 -9.144 1.00 95.38 284 ILE A O 1
ATOM 2287 N N . ASN A 1 285 ? -2.865 -11.970 -10.773 1.00 91.56 285 ASN A N 1
ATOM 2288 C CA . ASN A 1 285 ? -3.581 -12.906 -9.912 1.00 91.56 285 ASN A CA 1
ATOM 2289 C C . ASN A 1 285 ? -2.634 -13.974 -9.350 1.00 91.56 285 ASN A C 1
ATOM 2291 O O . ASN A 1 285 ? -2.660 -14.248 -8.155 1.00 91.56 285 ASN A O 1
ATOM 2295 N N . GLN A 1 286 ? -1.722 -14.497 -10.170 1.00 90.19 286 GLN A N 1
ATOM 2296 C CA . GLN A 1 286 ? -0.710 -15.448 -9.720 1.00 90.19 286 GLN A CA 1
ATOM 2297 C C . GLN A 1 286 ? 0.286 -14.827 -8.729 1.00 90.19 286 GLN A C 1
ATOM 2299 O O . GLN A 1 286 ? 0.683 -15.489 -7.769 1.00 90.19 286 GLN A O 1
ATOM 2304 N N . LEU A 1 287 ? 0.700 -13.576 -8.955 1.00 89.56 287 LEU A N 1
ATOM 2305 C CA . LEU A 1 287 ? 1.643 -12.872 -8.083 1.00 89.56 287 LEU A CA 1
ATOM 2306 C C . LEU A 1 287 ? 1.039 -12.530 -6.718 1.00 89.56 287 LEU A C 1
ATOM 2308 O O . LEU A 1 287 ? 1.660 -12.810 -5.700 1.00 89.56 287 LEU A O 1
ATOM 2312 N N . ALA A 1 288 ? -0.148 -11.921 -6.701 1.00 85.19 288 ALA A N 1
ATOM 2313 C CA . ALA A 1 288 ? -0.787 -11.431 -5.477 1.00 85.19 288 ALA A CA 1
ATOM 2314 C C . ALA A 1 288 ? -1.699 -12.473 -4.800 1.00 85.19 288 ALA A C 1
ATOM 2316 O O . ALA A 1 288 ? -2.134 -12.295 -3.664 1.00 85.19 288 ALA A O 1
ATOM 2317 N N . GLY A 1 289 ? -2.020 -13.557 -5.505 1.00 87.00 289 GLY A N 1
ATOM 2318 C CA . GLY A 1 289 ? -3.030 -14.539 -5.131 1.00 87.00 289 GLY A CA 1
ATOM 2319 C C . GLY A 1 289 ? -4.418 -14.181 -5.675 1.00 87.00 289 GLY A C 1
ATOM 2320 O O . GLY A 1 289 ? -4.941 -13.093 -5.422 1.00 87.00 289 GLY A O 1
ATOM 2321 N N . ASP A 1 290 ? -5.049 -15.136 -6.368 1.00 83.62 290 ASP A N 1
ATOM 2322 C CA . ASP A 1 290 ? -6.330 -14.958 -7.073 1.00 83.62 290 ASP A CA 1
ATOM 2323 C C . ASP A 1 290 ? -7.412 -14.308 -6.200 1.00 83.62 290 ASP A C 1
ATOM 2325 O O . ASP A 1 290 ? -8.059 -13.338 -6.598 1.00 83.62 290 ASP A O 1
ATOM 2329 N N . PHE A 1 291 ? -7.577 -14.820 -4.976 1.00 78.31 291 PHE A N 1
ATOM 2330 C CA . PHE A 1 291 ? -8.599 -14.347 -4.045 1.00 78.31 291 PHE A CA 1
ATOM 2331 C C . PHE A 1 291 ? -8.355 -12.902 -3.594 1.00 78.31 291 PHE A C 1
ATOM 2333 O O . PHE A 1 291 ? -9.295 -12.109 -3.531 1.00 78.31 291 PHE A O 1
ATOM 2340 N N . TYR A 1 292 ? -7.101 -12.552 -3.295 1.00 77.06 292 TYR A N 1
ATOM 2341 C CA . TYR A 1 292 ? -6.738 -11.214 -2.836 1.00 77.06 292 TYR A CA 1
ATOM 2342 C C . TYR A 1 292 ? -6.898 -10.195 -3.968 1.00 77.06 292 TYR A C 1
ATOM 2344 O O . TYR A 1 292 ? -7.603 -9.200 -3.805 1.00 77.06 292 TYR A O 1
ATOM 2352 N N . ALA A 1 293 ? -6.369 -10.500 -5.155 1.00 78.75 293 ALA A N 1
ATOM 2353 C CA . ALA A 1 293 ? -6.502 -9.638 -6.325 1.00 78.75 293 ALA A CA 1
ATOM 2354 C C . ALA A 1 293 ? -7.975 -9.408 -6.716 1.00 78.75 293 ALA A C 1
ATOM 2356 O O . ALA A 1 293 ? -8.379 -8.289 -7.048 1.00 78.75 293 ALA A O 1
ATOM 2357 N N . GLU A 1 294 ? -8.810 -10.452 -6.667 1.00 83.25 294 GLU A N 1
ATOM 2358 C CA . GLU A 1 294 ? -10.246 -10.321 -6.923 1.00 83.25 294 GLU A CA 1
ATOM 2359 C C . GLU A 1 294 ? -10.952 -9.478 -5.855 1.00 83.25 294 GLU A C 1
ATOM 2361 O O . GLU A 1 294 ? -11.780 -8.630 -6.200 1.00 83.25 294 GLU A O 1
ATOM 2366 N N . HIS A 1 295 ? -10.611 -9.663 -4.578 1.00 75.88 295 HIS A N 1
ATOM 2367 C CA . HIS A 1 295 ? -11.151 -8.853 -3.492 1.00 75.88 295 HIS A CA 1
ATOM 2368 C C . HIS A 1 295 ? -10.805 -7.369 -3.673 1.00 75.88 295 HIS A C 1
ATOM 2370 O O . HIS A 1 295 ? -11.716 -6.543 -3.693 1.00 75.88 295 HIS A O 1
ATOM 2376 N N . CYS A 1 296 ? -9.531 -7.037 -3.909 1.00 77.19 296 CYS A N 1
ATOM 2377 C CA . CYS A 1 296 ? -9.069 -5.663 -4.124 1.00 77.19 296 CYS A CA 1
ATOM 2378 C C . CYS A 1 296 ? -9.792 -4.971 -5.288 1.00 77.19 296 CYS A C 1
ATOM 2380 O O . CYS A 1 296 ? -10.167 -3.804 -5.171 1.00 77.19 296 CYS A O 1
ATOM 2382 N N . ARG A 1 297 ? -10.057 -5.689 -6.389 1.00 86.56 297 ARG A N 1
ATOM 2383 C CA . ARG A 1 297 ? -10.855 -5.165 -7.512 1.00 86.56 297 ARG A CA 1
ATOM 2384 C C . ARG A 1 297 ? -12.308 -4.907 -7.124 1.00 86.56 297 ARG A C 1
ATOM 2386 O O . ARG A 1 297 ? -12.842 -3.859 -7.474 1.00 86.56 297 ARG A O 1
ATOM 2393 N N . LYS A 1 298 ? -12.944 -5.828 -6.394 1.00 80.81 298 LYS A N 1
ATOM 2394 C CA . LYS A 1 298 ? -14.346 -5.685 -5.959 1.00 80.81 298 LYS A CA 1
ATOM 2395 C C . LYS A 1 298 ? -14.551 -4.505 -5.015 1.00 80.81 298 LYS A C 1
ATOM 2397 O O . LYS A 1 298 ? -15.551 -3.809 -5.144 1.00 80.81 298 LYS A O 1
ATOM 2402 N N . VAL A 1 299 ? -13.621 -4.289 -4.085 1.00 73.31 299 VAL A N 1
ATOM 2403 C CA . VAL A 1 299 ? -13.698 -3.185 -3.112 1.00 73.31 299 VAL A CA 1
ATOM 2404 C C . VAL A 1 299 ? -13.124 -1.870 -3.648 1.00 73.31 299 VAL A C 1
ATOM 2406 O O . VAL A 1 299 ? -13.235 -0.843 -2.989 1.00 73.31 299 VAL A O 1
ATOM 2409 N N . GLY A 1 300 ? -12.513 -1.881 -4.838 1.00 80.56 300 GLY A N 1
ATOM 2410 C CA . GLY A 1 300 ? -11.924 -0.689 -5.448 1.00 80.56 300 GLY A CA 1
ATOM 2411 C C . GLY A 1 300 ? -10.674 -0.183 -4.725 1.00 80.56 300 GLY A C 1
ATOM 2412 O O . GLY A 1 300 ? -10.461 1.028 -4.661 1.00 80.56 300 GLY A O 1
ATOM 2413 N N . TYR A 1 301 ? -9.853 -1.085 -4.174 1.00 82.81 301 TYR A N 1
ATOM 2414 C CA . TYR A 1 301 ? -8.668 -0.724 -3.395 1.00 82.81 301 TYR A CA 1
ATOM 2415 C C . TYR A 1 301 ? -7.592 -0.065 -4.273 1.00 82.81 301 TYR A C 1
ATOM 2417 O O . TYR A 1 301 ? -6.821 -0.731 -4.964 1.00 82.81 301 TYR A O 1
ATOM 2425 N N . GLN A 1 302 ? -7.559 1.269 -4.256 1.00 84.12 302 GLN A N 1
ATOM 2426 C CA . GLN A 1 302 ? -6.795 2.077 -5.210 1.00 84.12 302 GLN A CA 1
ATOM 2427 C C . GLN A 1 302 ? -5.287 1.834 -5.165 1.00 84.12 302 GLN A C 1
ATOM 2429 O O . GLN A 1 302 ? -4.652 1.833 -6.217 1.00 84.12 302 GLN A O 1
ATOM 2434 N N . VAL A 1 303 ? -4.717 1.589 -3.983 1.00 84.50 303 VAL A N 1
ATOM 2435 C CA . VAL A 1 303 ? -3.272 1.354 -3.825 1.00 84.50 303 VAL A CA 1
ATOM 2436 C C . VAL A 1 303 ? -2.843 0.120 -4.619 1.00 84.50 303 VAL A C 1
ATOM 2438 O O . VAL A 1 303 ? -1.963 0.213 -5.479 1.00 84.50 303 VAL A O 1
ATOM 2441 N N . PHE A 1 304 ? -3.542 -1.002 -4.425 1.00 89.62 304 PHE A N 1
ATOM 2442 C CA . PHE A 1 304 ? -3.310 -2.223 -5.192 1.00 89.62 304 PHE A CA 1
ATOM 2443 C C . PHE A 1 304 ? -3.534 -2.012 -6.691 1.00 89.62 304 PHE A C 1
ATOM 2445 O O . PHE A 1 304 ? -2.701 -2.415 -7.498 1.00 89.62 304 PHE A O 1
ATOM 2452 N N . LEU A 1 305 ? -4.633 -1.360 -7.088 1.00 90.81 305 LEU A N 1
ATOM 2453 C CA . LEU A 1 305 ? -4.962 -1.162 -8.506 1.00 90.81 305 LEU A CA 1
ATOM 2454 C C . LEU A 1 305 ? -3.896 -0.333 -9.240 1.00 90.81 305 LEU A C 1
ATOM 2456 O O . LEU A 1 305 ? -3.489 -0.693 -10.347 1.00 90.81 305 LEU A O 1
ATOM 2460 N N . ARG A 1 306 ? -3.396 0.732 -8.607 1.00 93.19 306 ARG A N 1
ATOM 2461 C CA . ARG A 1 306 ? -2.327 1.590 -9.142 1.00 93.19 306 ARG A CA 1
ATOM 2462 C C . ARG A 1 306 ? -1.009 0.829 -9.254 1.00 93.19 306 ARG A C 1
ATOM 2464 O O . ARG A 1 306 ? -0.388 0.812 -10.316 1.00 93.19 306 ARG A O 1
ATOM 2471 N N . ARG A 1 307 ? -0.617 0.115 -8.195 1.00 94.25 307 ARG A N 1
ATOM 2472 C CA . ARG A 1 307 ? 0.587 -0.732 -8.186 1.00 94.25 307 ARG A CA 1
ATOM 2473 C C . ARG A 1 307 ? 0.502 -1.867 -9.208 1.00 94.25 307 ARG A C 1
ATOM 2475 O O . ARG A 1 307 ? 1.495 -2.160 -9.870 1.00 94.25 307 ARG A O 1
ATOM 2482 N N . ALA A 1 308 ? -0.680 -2.443 -9.426 1.00 95.19 308 ALA A N 1
ATOM 2483 C CA . ALA A 1 308 ? -0.903 -3.460 -10.448 1.00 95.19 308 ALA A CA 1
ATOM 2484 C C . ALA A 1 308 ? -0.653 -2.927 -11.866 1.00 95.19 308 ALA A C 1
ATOM 2486 O O . ALA A 1 308 ? -0.064 -3.639 -12.675 1.00 95.19 308 ALA A O 1
ATOM 2487 N N . ILE A 1 309 ? -1.034 -1.682 -12.177 1.00 94.75 309 ILE A N 1
ATOM 2488 C CA . ILE A 1 309 ? -0.715 -1.054 -13.473 1.00 94.75 309 ILE A CA 1
ATOM 2489 C C . ILE A 1 309 ? 0.801 -0.930 -13.648 1.00 94.75 309 ILE A C 1
ATOM 2491 O O . ILE A 1 309 ? 1.332 -1.328 -14.687 1.00 94.75 309 ILE A O 1
ATOM 2495 N N . VAL A 1 310 ? 1.509 -0.454 -12.620 1.00 94.06 310 VAL A N 1
ATOM 2496 C CA . VAL A 1 310 ? 2.974 -0.338 -12.658 1.00 94.06 310 VAL A CA 1
ATOM 2497 C C . VAL A 1 310 ? 3.633 -1.705 -12.850 1.00 94.06 310 VAL A C 1
ATOM 2499 O O . VAL A 1 310 ? 4.518 -1.842 -13.690 1.00 94.06 310 VAL A O 1
ATOM 2502 N N . VAL A 1 311 ? 3.181 -2.741 -12.138 1.00 94.88 311 VAL A N 1
ATOM 2503 C CA . VAL A 1 311 ? 3.715 -4.106 -12.277 1.00 94.88 311 VAL A CA 1
ATOM 2504 C C . VAL A 1 311 ? 3.466 -4.668 -13.674 1.00 94.88 311 VAL A C 1
ATOM 2506 O O . VAL A 1 311 ? 4.393 -5.213 -14.274 1.00 94.88 311 VAL A O 1
ATOM 2509 N N . LYS A 1 312 ? 2.261 -4.491 -14.233 1.00 94.44 312 LYS A N 1
ATOM 2510 C CA . LYS A 1 312 ? 1.956 -4.883 -15.620 1.00 94.44 312 LYS A CA 1
ATOM 2511 C C . LYS A 1 312 ? 2.898 -4.198 -16.602 1.00 94.44 312 LYS A C 1
ATOM 2513 O O . LYS A 1 312 ? 3.394 -4.839 -17.527 1.00 94.44 312 LYS A O 1
ATOM 2518 N N . TRP A 1 313 ? 3.170 -2.914 -16.392 1.00 93.38 313 TRP A N 1
ATOM 2519 C CA . TRP A 1 313 ? 4.050 -2.131 -17.252 1.00 93.38 313 TRP A CA 1
ATOM 2520 C C . TRP A 1 313 ? 5.513 -2.576 -17.139 1.00 93.38 313 TRP A C 1
ATOM 2522 O O . TRP A 1 313 ? 6.147 -2.861 -18.155 1.00 93.38 313 TRP A O 1
ATOM 2532 N N . LEU A 1 314 ? 6.026 -2.740 -15.914 1.00 91.75 314 LEU A N 1
ATOM 2533 C CA . LEU A 1 314 ? 7.387 -3.224 -15.653 1.00 91.75 314 LEU A CA 1
ATOM 2534 C C . LEU A 1 314 ? 7.606 -4.625 -16.232 1.00 91.75 314 LEU A C 1
ATOM 2536 O O . LEU A 1 314 ? 8.660 -4.907 -16.805 1.00 91.75 314 LEU A O 1
ATOM 2540 N N . TYR A 1 315 ? 6.600 -5.492 -16.119 1.00 89.56 315 TYR A N 1
ATOM 2541 C CA . TYR A 1 315 ? 6.616 -6.817 -16.725 1.00 89.56 315 TYR A CA 1
ATOM 2542 C C . TYR A 1 315 ? 6.601 -6.748 -18.260 1.00 89.56 315 TYR A C 1
ATOM 2544 O O . TYR A 1 315 ? 7.352 -7.469 -18.910 1.00 89.56 315 TYR A O 1
ATOM 2552 N N . SER A 1 316 ? 5.810 -5.840 -18.840 1.00 86.62 316 SER A N 1
ATOM 2553 C CA . SER A 1 316 ? 5.671 -5.692 -20.297 1.00 86.62 316 SER A CA 1
ATOM 2554 C C . SER A 1 316 ? 6.924 -5.130 -20.977 1.00 86.62 316 SER A C 1
ATOM 2556 O O . SER A 1 316 ? 7.266 -5.551 -22.081 1.00 86.62 316 SER A O 1
ATOM 2558 N N . ILE A 1 317 ? 7.617 -4.177 -20.345 1.00 77.81 317 ILE A N 1
ATOM 2559 C CA . ILE A 1 317 ? 8.843 -3.572 -20.897 1.00 77.81 317 ILE A CA 1
ATOM 2560 C C . ILE A 1 317 ? 10.041 -4.490 -20.751 1.00 77.81 317 ILE A C 1
ATOM 2562 O O . ILE A 1 317 ? 10.910 -4.555 -21.622 1.00 77.81 317 ILE A O 1
ATOM 2566 N N . GLY A 1 318 ? 10.086 -5.221 -19.648 1.00 58.56 318 GLY A N 1
ATOM 2567 C CA . GLY A 1 318 ? 11.096 -6.220 -19.421 1.00 58.56 318 GLY A CA 1
ATOM 2568 C C . GLY A 1 318 ? 10.792 -7.496 -20.195 1.00 58.56 318 GLY A C 1
ATOM 2569 O O . GLY A 1 318 ? 10.432 -8.482 -19.563 1.00 58.56 318 GLY A O 1
ATOM 2570 N N . GLN A 1 319 ? 10.950 -7.497 -21.524 1.00 49.00 319 GLN A N 1
ATOM 2571 C CA . GLN A 1 319 ? 10.765 -8.697 -22.346 1.00 49.00 319 GLN A CA 1
ATOM 2572 C C . GLN A 1 319 ? 11.458 -9.920 -21.715 1.00 49.00 319 GLN A C 1
ATOM 2574 O O . GLN A 1 319 ? 12.678 -9.943 -21.568 1.00 49.00 319 GLN A O 1
ATOM 2579 N N . TRP A 1 320 ? 10.667 -10.937 -21.367 1.00 44.03 320 TRP A N 1
ATOM 2580 C CA . TRP A 1 320 ? 11.123 -12.309 -21.139 1.00 44.03 320 TRP A CA 1
ATOM 2581 C C . TRP A 1 320 ? 10.205 -13.272 -21.893 1.00 44.03 320 TRP A C 1
ATOM 2583 O O . TRP A 1 320 ? 9.333 -13.906 -21.313 1.00 44.03 320 TRP A O 1
ATOM 2593 N N . MET A 1 321 ? 10.419 -13.373 -23.200 1.00 30.23 321 MET A N 1
ATOM 2594 C CA . MET A 1 321 ? 10.400 -14.648 -23.922 1.00 30.23 321 MET A CA 1
ATOM 2595 C C . MET A 1 321 ? 11.388 -14.513 -25.082 1.00 30.23 321 MET A C 1
ATOM 2597 O O . MET A 1 321 ? 11.007 -14.341 -26.238 1.00 30.23 321 MET A O 1
ATOM 2601 N N . SER A 1 322 ? 12.673 -14.538 -24.738 1.00 30.83 322 SER A N 1
ATOM 2602 C CA . SER A 1 322 ? 13.764 -14.842 -25.664 1.00 30.83 322 SER A CA 1
ATOM 2603 C C . SER A 1 322 ? 14.805 -15.666 -24.936 1.00 30.83 322 SER A C 1
ATOM 2605 O O . SER A 1 322 ? 15.268 -15.164 -23.884 1.00 30.83 322 SER A O 1
#

Sequence (322 aa):
MPRWVAWIGGGENVWKPLCPLGNSQRSKLSRHFVGFCSHRCCFPLNSGLVIGRRKKFNCSALSGDLSLPRVKNPKEEHSWIQSSIRRWLDEEWQPQSVHQKIGEEAATRYLKLRERGEDHLGSLVLELSLELENVDFKDAFVDSFTVANKVAELLMEKLLESGNKDSATGSISLQRPTIPTQEDVQLVVRAMSSGFERYQFLSKILDETIPDSTVHAAVLVCLGYQLDTERGEWQPKTVDKETRRSLEELCSNFDFLQNELGLSFLEQQLPRNEDTRKDLEDFINQLAGDFYAEHCRKVGYQVFLRRAIVVKWLYSIGQWMS

Secondary structure (DSSP, 8-state):
--PPPPPP---------------------------------------------------TT-TTPPBPPPPS-HHHHHHHHHHHHHHHHHHHS---HHHHHHHHHHHHHHHHHHHHT--BHHHHHHHHHHHHTTS--TTTS--HHHHHHHHHHHHHHHHHHHHGGGS--------PPPPPPHHHHHHHHHHHHSHHHHHHHHHHHHTT-S-HHHHHHHHHHHHTEEEETTTTEEEESS--HHHHHHHHHH-TT--SSS-HHHHHHHHHHS---HHHHHHHHHHHHHHH-HHHHHHHHHHT-HHHHHHHHHHHHHHHHS----